Protein AF-A0A8H4W682-F1 (afdb_monomer_lite)

pLDDT: mean 84.47, std 19.64, range [27.97, 98.75]

Foldseek 3Di:
DDDDDDDDDDDDDDPPPPPPPPPPPLQPDDPPFDDAQSFRDDPPDDGDCSDPPDDAADFAPAKFFAWEKDWQKPAAEPLDFKTKIWIARAIGRRDHHGDPPDPPVDPPDPDFKWWKWKAQPVVRDTFDTDIDDHRDGRDMDMGGPVVDDADADWTKMKMWIDGPNDIGIYIDTYHYHYQDQFAKDWMARPRPGWIWIAFVVVSSPDIDTDDADEDEDELCQQQDPPHDCPVVVVCVVVVHQEYEYDFHDPDQPGDHPLVSVVVSLVVCLVSLRAYQYEQQNCLVPPVSVVVVCVSPVRRRRHHHHNRHDSCSDDDPPNDD

Radius of gyration: 28.33 Å; chains: 1; bounding box: 58×90×80 Å

Structure (mmCIF, N/CA/C/O backbone):
data_AF-A0A8H4W682-F1
#
_entry.id   AF-A0A8H4W682-F1
#
loop_
_atom_site.group_PDB
_atom_site.id
_atom_site.type_symbol
_atom_site.label_atom_id
_atom_site.label_alt_id
_atom_site.label_comp_id
_atom_site.label_asym_id
_atom_site.label_entity_id
_atom_site.label_seq_id
_atom_site.pdbx_PDB_ins_code
_atom_site.Cartn_x
_atom_site.Cartn_y
_atom_site.Cartn_z
_atom_site.occupancy
_atom_site.B_iso_or_equiv
_atom_site.auth_seq_id
_atom_site.auth_comp_id
_atom_site.auth_asym_id
_atom_site.auth_atom_id
_atom_site.pdbx_PDB_model_num
ATOM 1 N N . MET A 1 1 ? 19.249 70.090 -41.971 1.00 34.16 1 MET A N 1
ATOM 2 C CA . MET A 1 1 ? 20.283 70.940 -41.347 1.00 34.16 1 MET A CA 1
ATOM 3 C C . MET A 1 1 ? 19.718 71.451 -40.024 1.00 34.16 1 MET A C 1
ATOM 5 O O . MET A 1 1 ? 18.690 72.101 -40.056 1.00 34.16 1 MET A O 1
ATOM 9 N N . SER A 1 2 ? 20.358 71.067 -38.911 1.00 29.84 2 SER A N 1
ATOM 10 C CA . SER A 1 2 ? 20.285 71.625 -37.540 1.00 29.84 2 SER A CA 1
ATOM 11 C C . SER A 1 2 ? 18.956 71.660 -36.739 1.00 29.84 2 SER A C 1
ATOM 13 O O . SER A 1 2 ? 18.093 72.485 -36.994 1.00 29.84 2 SER A O 1
ATOM 15 N N . PHE A 1 3 ? 18.855 70.781 -35.721 1.00 27.97 3 PHE A N 1
ATOM 16 C CA . PHE A 1 3 ? 18.758 71.052 -34.256 1.00 27.97 3 PHE A CA 1
ATOM 17 C C . PHE A 1 3 ? 18.338 72.479 -33.786 1.00 27.97 3 PHE A C 1
ATOM 19 O O . PHE A 1 3 ? 18.845 73.442 -34.348 1.00 27.97 3 PHE A O 1
ATOM 26 N N . LYS A 1 4 ? 17.558 72.739 -32.708 1.00 33.16 4 LYS A N 1
ATOM 27 C CA . LYS A 1 4 ? 17.403 72.092 -31.375 1.00 33.16 4 LYS A CA 1
ATOM 28 C C . LYS A 1 4 ? 16.211 72.703 -30.566 1.00 33.16 4 LYS A C 1
ATOM 30 O O . LYS A 1 4 ? 15.962 73.890 -30.705 1.00 33.16 4 LYS A O 1
ATOM 35 N N . LEU A 1 5 ? 15.642 71.875 -29.667 1.00 32.75 5 LEU A N 1
ATOM 36 C CA . LEU A 1 5 ? 15.074 72.086 -28.302 1.00 32.75 5 LEU A CA 1
ATOM 37 C C . LEU A 1 5 ? 14.003 73.166 -27.983 1.00 32.75 5 LEU A C 1
ATOM 39 O O . LEU A 1 5 ? 14.296 74.345 -28.074 1.00 32.75 5 LEU A O 1
ATOM 43 N N . GLU A 1 6 ? 12.876 72.751 -27.366 1.00 30.34 6 GLU A N 1
ATOM 44 C CA . GLU A 1 6 ? 12.584 72.955 -25.919 1.00 30.34 6 GLU A CA 1
ATOM 45 C C . GLU A 1 6 ? 11.265 72.280 -25.434 1.00 30.34 6 GLU A C 1
ATOM 47 O O . GLU A 1 6 ? 10.229 72.390 -26.076 1.00 30.34 6 GLU A O 1
ATOM 52 N N . ASN A 1 7 ? 11.371 71.539 -24.312 1.00 32.16 7 ASN A N 1
ATOM 53 C CA . ASN A 1 7 ? 10.453 71.286 -23.169 1.00 32.16 7 ASN A CA 1
ATOM 54 C C . ASN A 1 7 ? 8.940 71.634 -23.297 1.00 32.16 7 ASN A C 1
ATOM 56 O O . ASN A 1 7 ? 8.580 72.692 -23.777 1.00 32.16 7 ASN A O 1
ATOM 60 N N . MET A 1 8 ? 7.949 70.918 -22.746 1.00 28.14 8 MET A N 1
ATOM 61 C CA . MET A 1 8 ? 7.886 70.063 -21.556 1.00 28.14 8 MET A CA 1
ATOM 62 C C . MET A 1 8 ? 6.482 69.420 -21.458 1.00 28.14 8 MET A C 1
ATOM 64 O O . MET A 1 8 ? 5.488 70.053 -21.800 1.00 28.14 8 MET A O 1
ATOM 68 N N . ARG A 1 9 ? 6.430 68.251 -20.801 1.00 32.12 9 ARG A N 1
ATOM 69 C CA . ARG A 1 9 ? 5.300 67.669 -20.039 1.00 32.12 9 ARG A CA 1
ATOM 70 C C . ARG A 1 9 ? 4.060 67.158 -20.794 1.00 32.12 9 ARG A C 1
ATOM 72 O O . ARG A 1 9 ? 3.093 67.886 -20.963 1.00 32.12 9 ARG A O 1
ATOM 79 N N . GLN A 1 10 ? 3.987 65.831 -20.953 1.00 31.91 10 GLN A N 1
ATOM 80 C CA . GLN A 1 10 ? 2.788 65.058 -20.593 1.00 31.91 10 GLN A CA 1
ATOM 81 C C . GLN A 1 10 ? 3.129 63.572 -20.348 1.00 31.91 10 GLN A C 1
ATOM 83 O O . GLN A 1 10 ? 3.595 62.862 -21.227 1.00 31.91 10 GLN A O 1
ATOM 88 N N . TRP A 1 11 ? 2.957 63.180 -19.084 1.00 35.69 11 TRP A N 1
ATOM 89 C CA . TRP A 1 11 ? 2.614 61.871 -18.518 1.00 35.69 11 TRP A CA 1
ATOM 90 C C . TRP A 1 11 ? 2.764 60.605 -19.380 1.00 35.69 11 TRP A C 1
ATOM 92 O O . TRP A 1 11 ? 1.902 60.291 -20.192 1.00 35.69 11 TRP A O 1
ATOM 102 N N . LEU A 1 12 ? 3.762 59.785 -19.040 1.00 32.03 12 LEU A N 1
ATOM 103 C CA . LEU A 1 12 ? 3.729 58.333 -19.226 1.00 32.03 12 LEU A CA 1
ATOM 104 C C . LEU A 1 12 ? 4.234 57.684 -17.933 1.00 32.03 12 LEU A C 1
ATOM 106 O O . LEU A 1 12 ? 5.428 57.667 -17.642 1.00 32.03 12 LEU A O 1
ATOM 110 N N . VAL A 1 13 ? 3.291 57.202 -17.126 1.00 35.66 13 VAL A N 1
ATOM 111 C CA . VAL A 1 13 ? 3.561 56.312 -15.995 1.00 35.66 13 VAL A CA 1
ATOM 112 C C . VAL A 1 13 ? 3.924 54.956 -16.594 1.00 35.66 13 VAL A C 1
ATOM 114 O O . VAL A 1 13 ? 3.053 54.219 -17.048 1.00 35.66 13 VAL A O 1
ATOM 117 N N . ALA A 1 14 ? 5.216 54.645 -16.651 1.00 35.94 14 ALA A N 1
ATOM 118 C CA . ALA A 1 14 ? 5.684 53.309 -16.985 1.00 35.94 14 ALA A CA 1
ATOM 119 C C . ALA A 1 14 ? 5.482 52.405 -15.761 1.00 35.94 14 ALA A C 1
ATOM 121 O O . ALA A 1 14 ? 6.237 52.472 -14.791 1.00 35.94 14 ALA A O 1
ATOM 122 N N . ALA A 1 15 ? 4.447 51.568 -15.801 1.00 35.59 15 ALA A N 1
ATOM 123 C CA . ALA A 1 15 ? 4.318 50.432 -14.902 1.00 35.59 15 ALA A CA 1
ATOM 124 C C . ALA A 1 15 ? 5.375 49.388 -15.291 1.00 35.59 15 ALA A C 1
ATOM 126 O O . ALA A 1 15 ? 5.157 48.549 -16.163 1.00 35.59 15 ALA A O 1
ATOM 127 N N . VAL A 1 16 ? 6.547 49.462 -14.662 1.00 35.31 16 VAL A N 1
ATOM 128 C CA . VAL A 1 16 ? 7.502 48.354 -14.656 1.00 35.31 16 VAL A CA 1
ATOM 129 C C . VAL A 1 16 ? 6.894 47.275 -13.764 1.00 35.31 16 VAL A C 1
ATOM 131 O O . VAL A 1 16 ? 6.970 47.359 -12.540 1.00 35.31 16 VAL A O 1
ATOM 134 N N . MET A 1 17 ? 6.245 46.274 -14.367 1.00 35.50 17 MET A N 1
ATOM 135 C CA . MET A 1 17 ? 6.025 45.000 -13.686 1.00 35.50 17 MET A CA 1
ATOM 136 C C . MET A 1 17 ? 7.404 44.405 -13.407 1.00 35.50 17 MET A C 1
ATOM 138 O O . MET A 1 17 ? 8.034 43.812 -14.281 1.00 35.50 17 MET A O 1
ATOM 142 N N . LEU A 1 18 ? 7.882 44.599 -12.181 1.00 34.66 18 LEU A N 1
ATOM 143 C CA . LEU A 1 18 ? 8.912 43.762 -11.592 1.00 34.66 18 LEU A CA 1
ATOM 144 C C . LEU A 1 18 ? 8.347 42.339 -11.549 1.00 34.66 18 LEU A C 1
ATOM 146 O O . LEU A 1 18 ? 7.619 41.973 -10.631 1.00 34.66 18 LEU A O 1
ATOM 150 N N . LEU A 1 19 ? 8.669 41.546 -12.570 1.00 35.97 19 LEU A N 1
ATOM 151 C CA . LEU A 1 19 ? 8.685 40.093 -12.471 1.00 35.97 19 LEU A CA 1
ATOM 152 C C . LEU A 1 19 ? 9.771 39.747 -11.451 1.00 35.97 19 LEU A C 1
ATOM 154 O O . LEU A 1 19 ? 10.917 39.481 -11.804 1.00 35.97 19 LEU A O 1
ATOM 158 N N . THR A 1 20 ? 9.429 39.810 -10.166 1.00 33.09 20 THR A N 1
ATOM 159 C CA . THR A 1 20 ? 10.203 39.110 -9.150 1.00 33.09 20 THR A CA 1
ATOM 160 C C . THR A 1 20 ? 10.100 37.631 -9.505 1.00 33.09 20 THR A C 1
ATOM 162 O O . THR A 1 20 ? 8.979 37.109 -9.524 1.00 33.09 20 THR A O 1
ATOM 165 N N . PRO A 1 21 ? 11.203 36.928 -9.820 1.00 36.69 21 PRO A N 1
ATOM 166 C CA . PRO A 1 21 ? 11.141 35.480 -9.804 1.00 36.69 21 PRO A CA 1
ATOM 167 C C . PRO A 1 21 ? 10.643 35.104 -8.409 1.00 36.69 21 PRO A C 1
ATOM 169 O O . PRO A 1 21 ? 11.171 35.607 -7.416 1.00 36.69 21 PRO A O 1
ATOM 172 N N . ASN A 1 22 ? 9.594 34.283 -8.335 1.00 35.25 22 ASN A N 1
ATOM 173 C CA . ASN A 1 22 ? 9.242 33.605 -7.097 1.00 35.25 22 ASN A CA 1
ATOM 174 C C . ASN A 1 22 ? 10.480 32.796 -6.698 1.00 35.25 22 ASN A C 1
ATOM 176 O O . ASN A 1 22 ? 10.709 31.696 -7.200 1.00 35.25 22 ASN A O 1
ATOM 180 N N . LEU A 1 23 ? 11.333 33.399 -5.869 1.00 41.09 23 LEU A N 1
ATOM 181 C CA . LEU A 1 23 ? 12.355 32.716 -5.104 1.00 41.09 23 LEU A CA 1
ATOM 182 C C . LEU A 1 23 ? 11.568 31.805 -4.182 1.00 41.09 23 LEU A C 1
ATOM 184 O O . LEU A 1 23 ? 11.077 32.219 -3.134 1.00 41.09 23 LEU A O 1
ATOM 188 N N . VAL A 1 24 ? 11.360 30.580 -4.649 1.00 44.09 24 VAL A N 1
ATOM 189 C CA . VAL A 1 24 ? 10.918 29.499 -3.793 1.00 44.09 24 VAL A CA 1
ATOM 190 C C . VAL A 1 24 ? 12.005 29.400 -2.731 1.00 44.09 24 VAL A C 1
ATOM 192 O O . VAL A 1 24 ? 13.142 29.055 -3.049 1.00 44.09 24 VAL A O 1
ATOM 195 N N . LEU A 1 25 ? 11.692 29.860 -1.519 1.00 44.25 25 LEU A N 1
ATOM 196 C CA . LEU A 1 25 ? 12.616 29.844 -0.395 1.00 44.25 25 LEU A CA 1
ATOM 197 C C . LEU A 1 25 ? 13.072 28.396 -0.212 1.00 44.25 25 LEU A C 1
ATOM 199 O O . LEU A 1 25 ? 12.276 27.536 0.164 1.00 44.25 25 LEU A O 1
ATOM 203 N N . ALA A 1 26 ? 14.344 28.136 -0.526 1.00 51.00 26 ALA A N 1
ATOM 204 C CA . ALA A 1 26 ? 15.024 26.940 -0.065 1.00 51.00 26 ALA A CA 1
ATOM 205 C C . ALA A 1 26 ? 14.833 26.884 1.451 1.00 51.00 26 ALA A C 1
ATOM 207 O O . ALA A 1 26 ? 14.915 27.908 2.133 1.00 51.00 26 ALA A O 1
ATOM 208 N N . PHE A 1 27 ? 14.480 25.712 1.954 1.00 58.72 27 PHE A N 1
ATOM 209 C CA . PHE A 1 27 ? 14.039 25.518 3.323 1.00 58.72 27 PHE A CA 1
ATOM 210 C C . PHE A 1 27 ? 15.075 26.074 4.312 1.00 58.72 27 PHE A C 1
ATOM 212 O O . PHE A 1 27 ? 16.162 25.527 4.453 1.00 58.72 27 PHE A O 1
ATOM 219 N N . ASN A 1 28 ? 14.761 27.223 4.919 1.00 60.34 28 ASN A N 1
ATOM 220 C CA . ASN A 1 28 ? 15.546 27.977 5.907 1.00 60.34 28 ASN A CA 1
ATOM 221 C C . ASN A 1 28 ? 17.019 28.309 5.579 1.00 60.34 28 ASN A C 1
ATOM 223 O O . ASN A 1 28 ? 17.652 29.004 6.373 1.00 60.34 28 ASN A O 1
ATOM 227 N N . ALA A 1 29 ? 17.567 27.882 4.439 1.00 65.50 29 ALA A N 1
ATOM 228 C CA . ALA A 1 29 ? 18.931 28.189 4.033 1.00 65.50 29 ALA A CA 1
ATOM 229 C C . ALA A 1 29 ? 19.061 29.669 3.642 1.00 65.50 29 ALA A C 1
ATOM 231 O O . ALA A 1 29 ? 18.341 30.131 2.750 1.00 65.50 29 ALA A O 1
ATOM 232 N N . PRO A 1 30 ? 19.974 30.429 4.280 1.00 75.50 30 PRO A N 1
ATOM 233 C CA . PRO A 1 30 ? 20.343 31.756 3.806 1.00 75.50 30 PRO A CA 1
ATOM 234 C C . PRO A 1 30 ? 20.743 31.711 2.326 1.00 75.50 30 PRO A C 1
ATOM 236 O O . PRO A 1 30 ? 21.332 30.734 1.868 1.00 75.50 30 PRO A O 1
ATOM 239 N N . ALA A 1 31 ? 20.433 32.766 1.569 1.00 74.69 31 ALA A N 1
ATOM 240 C CA . ALA A 1 31 ? 20.656 32.800 0.119 1.00 74.69 31 ALA A CA 1
ATOM 241 C C . ALA A 1 31 ? 22.136 32.632 -0.295 1.00 74.69 31 ALA A C 1
ATOM 243 O O . ALA A 1 31 ? 22.418 32.321 -1.449 1.00 74.69 31 ALA A O 1
ATOM 244 N N . ASP A 1 32 ? 23.071 32.854 0.630 1.00 80.44 32 ASP A N 1
ATOM 245 C CA . ASP A 1 32 ? 24.518 32.698 0.472 1.00 80.44 32 ASP A CA 1
ATOM 246 C C . ASP A 1 32 ? 25.044 31.307 0.872 1.00 80.44 32 ASP A C 1
ATOM 248 O O . ASP A 1 32 ? 26.230 31.022 0.693 1.00 80.44 32 ASP A O 1
ATOM 252 N N . VAL A 1 33 ? 24.184 30.421 1.383 1.00 78.12 33 VAL A N 1
ATOM 253 C CA . VAL A 1 33 ? 24.550 29.048 1.736 1.00 78.12 33 VAL A CA 1
ATOM 254 C C . VAL A 1 33 ? 24.280 28.129 0.542 1.00 78.12 33 VAL A C 1
ATOM 256 O O . VAL A 1 33 ? 23.120 27.943 0.169 1.00 78.12 33 VAL A O 1
ATOM 259 N N . PRO A 1 34 ? 25.317 27.517 -0.063 1.00 79.19 34 PRO A N 1
ATOM 260 C CA . PRO A 1 34 ? 25.103 26.512 -1.094 1.00 79.19 34 PRO A CA 1
ATOM 261 C C . PRO A 1 34 ? 24.342 25.334 -0.487 1.00 79.19 34 PRO A C 1
ATOM 263 O O . PRO A 1 34 ? 24.681 24.855 0.600 1.00 79.19 34 PRO A O 1
ATOM 266 N N . THR A 1 35 ? 23.314 24.871 -1.191 1.00 71.69 35 THR A N 1
ATOM 267 C CA . THR A 1 35 ? 22.484 23.754 -0.742 1.00 71.69 35 THR A CA 1
ATOM 268 C C . THR A 1 35 ? 22.575 22.572 -1.694 1.00 71.69 35 THR A C 1
ATOM 270 O O . THR A 1 35 ? 22.767 22.739 -2.895 1.00 71.69 35 THR A O 1
ATOM 273 N N . TRP A 1 36 ? 22.432 21.373 -1.141 1.00 70.06 36 TRP A N 1
ATOM 274 C CA . TRP A 1 36 ? 22.249 20.120 -1.863 1.00 70.06 36 TRP A CA 1
ATOM 275 C C . TRP A 1 36 ? 21.033 19.417 -1.263 1.00 70.06 36 TRP A C 1
ATOM 277 O O . TRP A 1 36 ? 20.932 19.319 -0.039 1.00 70.06 36 TRP A O 1
ATOM 287 N N . CYS A 1 37 ? 20.077 19.002 -2.097 1.00 65.94 37 CYS A N 1
ATOM 288 C CA . CYS A 1 37 ? 18.771 18.497 -1.641 1.00 65.94 37 CYS A CA 1
ATOM 289 C C . CYS A 1 37 ? 18.087 19.431 -0.613 1.00 65.94 37 CYS A C 1
ATOM 291 O O . CYS A 1 37 ? 17.539 18.981 0.389 1.00 65.94 37 CYS A O 1
ATOM 293 N N . GLY A 1 38 ? 18.187 20.753 -0.805 1.00 67.69 38 GLY A N 1
ATOM 294 C CA . GLY A 1 38 ? 17.597 21.743 0.108 1.00 67.69 38 GLY A CA 1
ATOM 295 C C . GLY A 1 38 ? 18.301 21.900 1.466 1.00 67.69 38 GLY A C 1
ATOM 296 O O . GLY A 1 38 ? 17.823 22.665 2.300 1.00 67.69 38 GLY A O 1
ATOM 297 N N . LYS A 1 39 ? 19.440 21.230 1.692 1.00 72.31 39 LYS A N 1
ATOM 298 C CA . LYS A 1 39 ? 20.221 21.278 2.942 1.00 72.31 39 LYS A CA 1
ATOM 299 C C . LYS A 1 39 ? 21.569 21.967 2.722 1.00 72.31 39 LYS A C 1
ATOM 301 O O . LYS A 1 39 ? 22.123 21.826 1.634 1.00 72.31 39 LYS A O 1
ATOM 306 N N . PRO A 1 40 ? 22.133 22.682 3.715 1.00 82.62 40 PRO A N 1
ATOM 307 C CA . PRO A 1 40 ? 23.478 23.250 3.608 1.00 82.62 40 PRO A CA 1
ATOM 308 C C . PRO A 1 40 ? 24.519 22.201 3.195 1.00 82.62 40 PRO A C 1
ATOM 310 O O . PRO A 1 40 ? 24.627 21.154 3.831 1.00 82.62 40 PRO A O 1
ATOM 313 N N . TYR A 1 41 ? 25.259 22.470 2.118 1.00 80.94 41 TYR A N 1
ATOM 314 C CA . TYR A 1 41 ? 26.115 21.472 1.469 1.00 80.94 41 TYR A CA 1
ATOM 315 C C . TYR A 1 41 ? 27.537 21.413 2.041 1.00 80.94 41 TYR A C 1
ATOM 317 O O . TYR A 1 41 ? 28.135 20.340 2.117 1.00 80.94 41 TYR A O 1
ATOM 325 N N . MET A 1 42 ? 28.113 22.552 2.435 1.00 84.81 42 MET A N 1
ATOM 326 C CA . MET A 1 42 ? 29.516 22.592 2.851 1.00 84.81 42 MET A CA 1
ATOM 327 C C . MET A 1 42 ? 29.665 22.141 4.300 1.00 84.81 42 MET A C 1
ATOM 329 O O . MET A 1 42 ? 28.884 22.524 5.168 1.00 84.81 42 MET A O 1
ATOM 333 N N . SER A 1 43 ? 30.758 21.436 4.594 1.00 84.62 43 SER A N 1
ATOM 334 C CA . SER A 1 43 ? 31.125 21.045 5.965 1.00 84.62 43 SER A CA 1
ATOM 335 C C . SER A 1 43 ? 31.300 22.232 6.921 1.00 84.62 43 SER A C 1
ATOM 337 O O . SER A 1 43 ? 31.231 22.065 8.135 1.00 84.62 43 SER A O 1
ATOM 339 N N . THR A 1 44 ? 31.533 23.431 6.381 1.00 86.38 44 THR A N 1
ATOM 340 C CA . THR A 1 44 ? 31.643 24.685 7.134 1.00 86.38 44 THR A CA 1
ATOM 341 C C . THR A 1 44 ? 30.298 25.361 7.394 1.00 86.38 44 THR A C 1
ATOM 343 O O . THR A 1 44 ? 30.255 26.333 8.147 1.00 86.38 44 THR A O 1
ATOM 346 N N . ASN A 1 45 ? 29.209 24.921 6.755 1.00 83.38 45 ASN A N 1
ATOM 347 C CA . ASN A 1 45 ? 27.888 25.483 7.003 1.00 83.38 45 ASN A CA 1
ATOM 348 C C . ASN A 1 45 ? 27.320 24.954 8.327 1.00 83.38 45 ASN A C 1
ATOM 350 O O . ASN A 1 45 ? 27.515 23.796 8.691 1.00 83.38 45 ASN A O 1
ATOM 354 N N . GLN A 1 46 ? 26.596 25.808 9.049 1.00 81.44 46 GLN A N 1
ATOM 355 C CA . GLN A 1 46 ? 25.861 25.375 10.234 1.00 81.44 46 GLN A CA 1
ATOM 356 C C . GLN A 1 46 ? 24.643 24.544 9.827 1.00 81.44 46 GLN A C 1
ATOM 358 O O . GLN A 1 46 ? 24.005 24.820 8.810 1.00 81.44 46 GLN A O 1
ATOM 363 N N . ALA A 1 47 ? 24.301 23.553 10.653 1.00 77.75 47 ALA A N 1
ATOM 364 C CA . ALA A 1 47 ? 23.009 22.890 10.558 1.00 77.75 47 ALA A CA 1
ATOM 365 C C . ALA A 1 47 ? 21.894 23.910 10.832 1.00 77.75 47 ALA A C 1
ATOM 367 O O . ALA A 1 47 ? 22.000 24.726 11.749 1.00 77.75 47 ALA A O 1
ATOM 368 N N . LEU A 1 48 ? 20.832 23.854 10.035 1.00 76.31 48 LEU A N 1
ATOM 369 C CA . LEU A 1 48 ? 19.664 24.718 10.167 1.00 76.31 48 LEU A CA 1
ATOM 370 C C . LEU A 1 48 ? 18.494 23.883 10.666 1.00 76.31 48 LEU A C 1
ATOM 372 O O . LEU A 1 48 ? 18.364 22.729 10.262 1.00 76.31 48 LEU A O 1
ATOM 376 N N . ASP A 1 49 ? 17.658 24.465 11.529 1.00 72.44 49 ASP A N 1
ATOM 377 C CA . ASP A 1 49 ? 16.411 23.830 11.951 1.00 72.44 49 ASP A CA 1
ATOM 378 C C . ASP A 1 49 ? 15.501 23.683 10.720 1.00 72.44 49 ASP A C 1
ATOM 380 O O . ASP A 1 49 ? 15.049 24.692 10.160 1.00 72.44 49 ASP A O 1
ATOM 384 N N . PRO A 1 50 ? 15.254 22.450 10.259 1.00 66.06 50 PRO A N 1
ATOM 385 C CA . PRO A 1 50 ? 14.488 22.217 9.065 1.00 66.06 50 PRO A CA 1
ATOM 386 C C . PRO A 1 50 ? 13.037 22.028 9.494 1.00 66.06 50 PRO A C 1
ATOM 388 O O . PRO A 1 50 ? 12.597 20.913 9.352 1.00 66.06 50 PRO A O 1
ATOM 391 N N . GLY A 1 51 ? 12.347 23.022 10.069 1.00 69.56 51 GLY A N 1
ATOM 392 C CA . GLY A 1 51 ? 11.051 22.904 10.778 1.00 69.56 51 GLY A CA 1
ATOM 393 C C . GLY A 1 51 ? 9.966 21.901 10.290 1.00 69.56 51 GLY A C 1
ATOM 394 O O . GLY A 1 51 ? 10.139 21.024 9.467 1.00 69.56 51 GLY A O 1
ATOM 395 N N . GLY A 1 52 ? 8.736 21.988 10.790 1.00 70.12 52 GLY A N 1
ATOM 396 C CA . GLY A 1 52 ? 7.737 20.947 10.455 1.00 70.12 52 GLY A CA 1
ATOM 397 C C . GLY A 1 52 ? 7.954 19.652 11.242 1.00 70.12 52 GLY A C 1
ATOM 398 O O . GLY A 1 52 ? 7.499 18.577 10.853 1.00 70.12 52 GLY A O 1
ATOM 399 N N . GLN A 1 53 ? 8.588 19.780 12.408 1.00 77.06 53 GLN A N 1
ATOM 400 C CA . GLN A 1 53 ? 8.484 18.795 13.468 1.00 77.06 53 GLN A CA 1
ATOM 401 C C . GLN A 1 53 ? 7.008 18.531 13.772 1.00 77.06 53 GLN A C 1
ATOM 403 O O . GLN A 1 53 ? 6.194 19.456 13.872 1.00 77.06 53 GLN A O 1
ATOM 408 N N . PHE A 1 54 ? 6.674 17.260 13.973 1.00 79.81 54 PHE A N 1
ATOM 409 C CA . PHE A 1 54 ? 5.359 16.890 14.469 1.00 79.81 54 PHE A CA 1
ATOM 410 C C . PHE A 1 54 ? 5.113 17.545 15.832 1.00 79.81 54 PHE A C 1
ATOM 412 O O . PHE A 1 54 ? 5.932 17.448 16.746 1.00 79.81 54 PHE A O 1
ATOM 419 N N . GLN A 1 55 ? 3.959 18.194 15.978 1.00 83.50 55 GLN A N 1
ATOM 420 C CA . GLN A 1 55 ? 3.455 18.580 17.291 1.00 83.50 55 GLN A CA 1
ATOM 421 C C . GLN A 1 55 ? 2.889 17.325 17.951 1.00 83.50 55 GLN A C 1
ATOM 423 O O . GLN A 1 55 ? 1.861 16.799 17.520 1.00 83.50 55 GLN A O 1
ATOM 428 N N . PHE A 1 56 ? 3.581 16.816 18.968 1.00 84.94 56 PHE A N 1
ATOM 429 C CA . PHE A 1 56 ? 3.102 15.652 19.703 1.00 84.94 56 PHE A CA 1
ATOM 430 C C . PHE A 1 56 ? 1.886 16.032 20.563 1.00 84.94 56 PHE A C 1
ATOM 432 O O . PHE A 1 56 ? 1.905 17.083 21.210 1.00 84.94 56 PHE A O 1
ATOM 439 N N . PRO A 1 57 ? 0.832 15.197 20.602 1.00 88.62 57 PRO A N 1
ATOM 440 C CA . PRO A 1 57 ? -0.310 15.450 21.469 1.00 88.62 57 PRO A CA 1
ATOM 441 C C . PRO A 1 57 ? 0.105 15.405 22.943 1.00 88.62 57 PRO A C 1
ATOM 443 O O . PRO A 1 57 ? 0.899 14.554 23.346 1.00 88.62 57 PRO A O 1
ATOM 446 N N . THR A 1 58 ? -0.468 16.290 23.763 1.00 93.12 58 THR A N 1
ATOM 447 C CA . THR A 1 58 ? -0.270 16.264 25.218 1.00 93.12 58 THR A CA 1
ATOM 448 C C . THR A 1 58 ? -0.818 14.956 25.796 1.00 93.12 58 THR A C 1
ATOM 450 O O . THR A 1 58 ? -2.008 14.686 25.620 1.00 93.12 58 THR A O 1
ATOM 453 N N . PRO A 1 59 ? -0.009 14.157 26.515 1.00 94.62 59 PRO A N 1
ATOM 454 C CA . PRO A 1 59 ? -0.498 12.931 27.129 1.00 94.62 59 PRO A CA 1
ATOM 455 C C . PRO A 1 59 ? -1.592 13.183 28.180 1.00 94.62 59 PRO A C 1
ATOM 457 O O . PRO A 1 59 ? -1.511 14.112 28.987 1.00 94.62 59 PRO A O 1
ATOM 460 N N . SER A 1 60 ? -2.599 12.316 28.189 1.00 93.50 60 SER A N 1
ATOM 461 C CA . SER A 1 60 ? -3.593 12.178 29.248 1.00 93.50 60 SER A CA 1
ATOM 462 C C . SER A 1 60 ? -2.944 11.680 30.543 1.00 93.50 60 SER A C 1
ATOM 464 O O . SER A 1 60 ? -1.977 10.920 30.520 1.00 93.50 60 SER A O 1
ATOM 466 N N . LYS A 1 61 ? -3.498 12.086 31.691 1.00 92.00 61 LYS A N 1
ATOM 467 C CA . LYS A 1 61 ? -3.131 11.532 33.008 1.00 92.00 61 LYS A CA 1
ATOM 468 C C . LYS A 1 61 ? -3.827 10.199 33.290 1.00 92.00 61 LYS A C 1
ATOM 470 O O . LYS A 1 61 ? -3.303 9.388 34.048 1.00 92.00 61 LYS A O 1
ATOM 475 N N . ASP A 1 62 ? -4.978 9.987 32.662 1.00 90.06 62 ASP A N 1
ATOM 476 C CA . ASP A 1 62 ? -5.827 8.812 32.825 1.00 90.06 62 ASP A CA 1
ATOM 477 C C . ASP A 1 62 ? -5.700 7.883 31.607 1.00 90.06 62 ASP A C 1
ATOM 479 O O . ASP A 1 62 ? -5.475 8.376 30.492 1.00 90.06 62 ASP A O 1
ATOM 483 N N . PRO A 1 63 ? -5.851 6.556 31.786 1.00 91.00 63 PRO A N 1
ATOM 484 C CA . PRO A 1 63 ? -5.802 5.608 30.682 1.00 91.00 63 PRO A CA 1
ATOM 485 C C . PRO A 1 63 ? -6.961 5.833 29.703 1.00 91.00 63 PRO A C 1
ATOM 487 O O . PRO A 1 63 ? -8.121 6.004 30.091 1.00 91.00 63 PRO A O 1
ATOM 490 N N . LEU A 1 64 ? -6.636 5.786 28.417 1.00 93.50 64 LEU A N 1
ATOM 491 C CA . LEU A 1 64 ? -7.571 5.856 27.303 1.00 93.50 64 LEU A CA 1
ATOM 492 C C . LEU A 1 64 ? -7.666 4.478 26.646 1.00 93.50 64 LEU A C 1
ATOM 494 O O . LEU A 1 64 ? -6.655 3.788 26.495 1.00 93.50 64 LEU A O 1
ATOM 498 N N . LEU A 1 65 ? -8.864 4.086 26.219 1.00 94.44 65 LEU A N 1
ATOM 499 C CA . LEU A 1 65 ? -9.040 2.950 25.327 1.00 94.44 65 LEU A CA 1
ATOM 500 C C . LEU A 1 65 ? -8.942 3.439 23.885 1.00 94.44 65 LEU A C 1
ATOM 502 O O . LEU A 1 65 ? -9.773 4.223 23.419 1.00 94.44 65 LEU A O 1
ATOM 506 N N . TYR A 1 66 ? -7.936 2.948 23.173 1.00 96.81 66 TYR A N 1
ATOM 507 C CA . TYR A 1 66 ? -7.754 3.215 21.758 1.00 96.81 66 TYR A CA 1
ATOM 508 C C . TYR A 1 66 ? -8.259 2.024 20.947 1.00 96.81 66 TYR A C 1
ATOM 510 O O . TYR A 1 66 ? -7.522 1.074 20.672 1.00 96.81 66 TYR A O 1
ATOM 518 N N . LEU A 1 67 ? -9.556 2.082 20.625 1.00 98.19 67 LEU A N 1
ATOM 519 C CA . LEU A 1 67 ? -10.220 1.133 19.741 1.00 98.19 67 LEU A CA 1
ATOM 520 C C . LEU A 1 67 ? -9.908 1.486 18.285 1.00 98.19 67 LEU A C 1
ATOM 522 O O . LEU A 1 67 ? -10.245 2.577 17.819 1.00 98.19 67 LEU A O 1
ATOM 526 N N . THR A 1 68 ? -9.317 0.554 17.551 1.00 98.44 68 THR A N 1
ATOM 527 C CA . THR A 1 68 ? -9.049 0.710 16.117 1.00 98.44 68 THR A CA 1
ATOM 528 C C . THR A 1 68 ? -9.644 -0.451 15.336 1.00 98.44 68 THR A C 1
ATOM 530 O O . THR A 1 68 ? -9.820 -1.560 15.843 1.00 98.44 68 THR A O 1
ATOM 533 N N . VAL A 1 69 ? -9.970 -0.180 14.077 1.00 98.62 69 VAL A N 1
ATOM 534 C CA . VAL A 1 69 ? -10.317 -1.199 13.092 1.00 98.62 69 VAL A CA 1
ATOM 535 C C . VAL A 1 69 ? -9.636 -0.842 11.782 1.00 98.62 69 VAL A C 1
ATOM 537 O O . VAL A 1 69 ? -9.687 0.302 11.337 1.00 98.62 69 VAL A O 1
ATOM 540 N N . GLN A 1 70 ? -9.007 -1.818 11.144 1.00 98.44 70 GLN A N 1
ATOM 541 C CA . GLN A 1 70 ? -8.477 -1.664 9.794 1.00 98.44 70 GLN A CA 1
ATOM 542 C C . GLN A 1 70 ? -8.581 -2.991 9.045 1.00 98.44 70 GLN A C 1
ATOM 544 O O . GLN A 1 70 ? -8.435 -4.049 9.661 1.00 98.44 70 GLN A O 1
ATOM 549 N N . PRO A 1 71 ? -8.837 -3.000 7.730 1.00 98.44 71 PRO A N 1
ATOM 550 C CA . PRO A 1 71 ? -8.718 -4.231 6.967 1.00 98.44 71 PRO A CA 1
ATOM 551 C C . PRO A 1 71 ? -7.272 -4.738 7.019 1.00 98.44 71 PRO A C 1
ATOM 553 O O . PRO A 1 71 ? -6.329 -3.946 7.025 1.00 98.44 71 PRO A O 1
ATOM 556 N N . ARG A 1 72 ? -7.075 -6.058 7.041 1.00 98.25 72 ARG A N 1
ATOM 557 C CA . ARG A 1 72 ? -5.730 -6.650 7.035 1.00 98.25 72 ARG A CA 1
ATOM 558 C C . ARG A 1 72 ? -4.954 -6.287 5.776 1.00 98.25 72 ARG A C 1
ATOM 560 O O . ARG A 1 72 ? -3.752 -6.097 5.859 1.00 98.25 72 ARG A O 1
ATOM 567 N N . TYR A 1 73 ? -5.629 -6.180 4.637 1.00 98.56 73 TYR A N 1
ATOM 568 C CA . TYR A 1 73 ? -5.006 -5.789 3.380 1.00 98.56 73 TYR A CA 1
ATOM 569 C C . TYR A 1 73 ? -5.572 -4.465 2.876 1.00 98.56 73 TYR A C 1
ATOM 571 O O . TYR A 1 73 ? -6.757 -4.194 3.060 1.00 98.56 73 TYR A O 1
ATOM 579 N N . THR A 1 74 ? -4.743 -3.650 2.220 1.00 98.06 74 THR A N 1
ATOM 580 C CA . THR A 1 74 ? -5.163 -2.340 1.681 1.00 98.06 74 THR A CA 1
ATOM 581 C C . THR A 1 74 ? -6.267 -2.430 0.629 1.00 98.06 74 THR A C 1
ATOM 583 O O . THR A 1 74 ? -7.084 -1.516 0.530 1.00 98.06 74 THR A O 1
ATOM 586 N N . ILE A 1 75 ? -6.309 -3.526 -0.131 1.00 98.00 75 ILE A N 1
ATOM 587 C CA . ILE A 1 75 ? -7.365 -3.843 -1.094 1.00 98.00 75 ILE A CA 1
ATOM 588 C C . ILE A 1 75 ? -7.701 -5.337 -1.048 1.00 98.00 75 ILE A C 1
ATOM 590 O O . ILE A 1 75 ? -6.856 -6.167 -0.697 1.00 98.00 75 ILE A O 1
ATOM 594 N N . PHE A 1 76 ? -8.917 -5.658 -1.476 1.00 98.19 76 PHE A N 1
ATOM 595 C CA . PHE A 1 76 ? -9.364 -6.991 -1.869 1.00 98.19 76 PHE A CA 1
ATOM 596 C C . PHE A 1 76 ? -9.843 -6.946 -3.319 1.00 98.19 76 PHE A C 1
ATOM 598 O O . PHE A 1 76 ? -10.247 -5.885 -3.811 1.00 98.19 76 PHE A O 1
ATOM 605 N N . LEU A 1 77 ? -9.812 -8.087 -3.995 1.00 97.44 77 LEU A N 1
ATOM 606 C CA . LEU A 1 77 ? -10.384 -8.253 -5.328 1.00 97.44 77 LEU A CA 1
ATOM 607 C C . LEU A 1 77 ? -11.667 -9.079 -5.269 1.00 97.44 77 LEU A C 1
ATOM 609 O O . LEU A 1 77 ? -11.885 -9.836 -4.331 1.00 97.44 77 LEU A O 1
ATOM 613 N N . GLU A 1 78 ? -12.505 -8.952 -6.293 1.00 96.06 78 GLU A N 1
ATOM 614 C CA . GLU A 1 78 ? -13.716 -9.764 -6.479 1.00 96.06 78 GLU A CA 1
ATOM 615 C C . GLU A 1 78 ? -13.452 -11.274 -6.393 1.00 96.06 78 GLU A C 1
ATOM 617 O O . GLU A 1 78 ? -14.296 -12.026 -5.916 1.00 96.06 78 GLU A O 1
ATOM 622 N N . SER A 1 79 ? -12.271 -11.712 -6.827 1.00 94.38 79 SER A N 1
ATOM 623 C CA . SER A 1 79 ? -11.828 -13.105 -6.749 1.00 94.38 79 SER A CA 1
ATOM 624 C C . SER A 1 79 ? -11.424 -13.566 -5.342 1.00 94.38 79 SER A C 1
ATOM 626 O O . SER A 1 79 ? -11.183 -14.755 -5.155 1.00 94.38 79 SER A O 1
ATOM 628 N N . ASP A 1 80 ? -11.294 -12.662 -4.366 1.00 96.44 80 ASP A N 1
ATOM 629 C CA . ASP A 1 80 ? -11.015 -13.038 -2.980 1.00 96.44 80 ASP A CA 1
ATOM 630 C C . ASP A 1 80 ? -12.309 -13.527 -2.301 1.00 96.44 80 ASP A C 1
ATOM 632 O O . ASP A 1 80 ? -13.339 -12.856 -2.319 1.00 96.44 80 ASP A O 1
ATOM 636 N N . GLU A 1 81 ? -12.263 -14.688 -1.644 1.00 94.62 81 GLU A N 1
ATOM 637 C CA . GLU A 1 81 ? -13.449 -15.264 -0.988 1.00 94.62 81 GLU A CA 1
ATOM 638 C C . GLU A 1 81 ? -13.789 -14.567 0.342 1.00 94.62 81 GLU A C 1
ATOM 640 O O . GLU A 1 81 ? -14.957 -14.344 0.688 1.00 94.62 81 GLU A O 1
ATOM 645 N N . ALA A 1 82 ? -12.755 -14.217 1.107 1.00 96.75 82 ALA A N 1
ATOM 646 C CA . ALA A 1 82 ? -12.879 -13.661 2.445 1.00 96.75 82 ALA A CA 1
ATOM 647 C C . ALA A 1 82 ? -11.823 -12.589 2.715 1.00 96.75 82 ALA A C 1
ATOM 649 O O . ALA A 1 82 ? -10.692 -12.646 2.228 1.00 96.75 82 ALA A O 1
ATOM 650 N N . GLY A 1 83 ? -12.205 -11.626 3.548 1.00 97.06 83 GLY A N 1
ATOM 651 C CA . GLY A 1 83 ? -11.314 -10.626 4.112 1.00 97.06 83 GLY A CA 1
ATOM 652 C C . GLY A 1 83 ? -11.189 -10.796 5.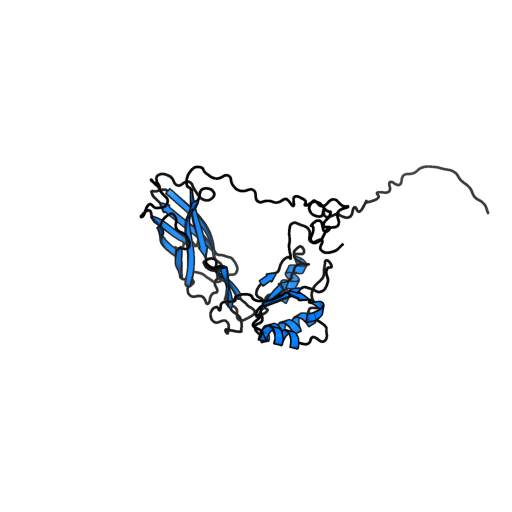618 1.00 97.06 83 GLY A C 1
ATOM 653 O O . GLY A 1 83 ? -11.878 -11.607 6.238 1.00 97.06 83 GLY A O 1
ATOM 654 N N . SER A 1 84 ? -10.318 -10.001 6.229 1.00 98.25 84 SER A N 1
ATOM 655 C CA . SER A 1 84 ? -10.225 -9.923 7.684 1.00 98.25 84 SER A CA 1
ATOM 656 C C . SER A 1 84 ? -9.977 -8.499 8.146 1.00 98.25 84 SER A C 1
ATOM 658 O O . SER A 1 84 ? -9.244 -7.761 7.488 1.00 98.25 84 SER A O 1
ATOM 660 N N . PHE A 1 85 ? -10.534 -8.140 9.295 1.00 98.69 85 PHE A N 1
ATOM 661 C CA . PHE A 1 85 ? -10.183 -6.928 10.025 1.00 98.69 85 PHE A CA 1
ATOM 662 C C . PHE A 1 85 ? -9.130 -7.234 11.087 1.00 98.69 85 PHE A C 1
ATOM 664 O O . PHE A 1 85 ? -9.178 -8.289 11.719 1.00 98.69 85 PHE A O 1
ATOM 671 N N . ILE A 1 86 ? -8.214 -6.291 11.280 1.00 98.75 86 ILE A N 1
ATOM 672 C CA . ILE A 1 86 ? -7.375 -6.159 12.466 1.00 98.75 86 ILE A CA 1
ATOM 673 C C . ILE A 1 86 ? -8.127 -5.231 13.420 1.00 98.75 86 ILE A C 1
ATOM 675 O O . ILE A 1 86 ? -8.542 -4.141 13.013 1.00 98.75 86 ILE A O 1
ATOM 679 N N . VAL A 1 87 ? -8.328 -5.673 14.657 1.00 98.69 87 VAL A N 1
ATOM 680 C CA . VAL A 1 87 ? -8.992 -4.893 15.703 1.00 98.69 87 VAL A CA 1
ATOM 681 C C . VAL A 1 87 ? -8.076 -4.793 16.913 1.00 98.69 87 VAL A C 1
ATOM 683 O O . VAL A 1 87 ? -7.671 -5.814 17.477 1.00 98.69 87 VAL A O 1
ATOM 686 N N . ASP A 1 88 ? -7.811 -3.566 17.348 1.00 98.19 88 ASP A N 1
ATOM 687 C CA . ASP A 1 88 ? -7.040 -3.303 18.559 1.00 98.19 88 ASP A CA 1
ATOM 688 C C . ASP A 1 88 ? -7.925 -2.653 19.617 1.00 98.19 88 ASP A C 1
ATOM 690 O O . ASP A 1 88 ? -8.771 -1.816 19.311 1.00 98.19 88 ASP A O 1
ATOM 694 N N . ALA A 1 89 ? -7.700 -3.017 20.876 1.00 96.50 89 ALA A N 1
ATOM 695 C CA . ALA A 1 89 ? -8.306 -2.393 22.051 1.00 96.50 89 ALA A CA 1
ATOM 696 C C . ALA A 1 89 ? -7.197 -1.991 23.028 1.00 96.50 89 ALA A C 1
ATOM 698 O O . ALA A 1 89 ? -7.211 -2.358 24.203 1.00 96.50 89 ALA A O 1
ATOM 699 N N . SER A 1 90 ? -6.182 -1.299 22.512 1.00 95.31 90 SER A N 1
ATOM 700 C CA . SER A 1 90 ? -4.982 -0.940 23.269 1.00 95.31 90 SER A CA 1
ATOM 701 C C . SER A 1 90 ? -5.269 0.121 24.334 1.00 95.31 90 SER A C 1
ATOM 703 O O . SER A 1 90 ? -6.136 0.977 24.151 1.00 95.31 90 SER A O 1
ATOM 705 N N . ILE A 1 91 ? -4.528 0.083 25.444 1.00 93.25 91 ILE A N 1
ATOM 706 C CA . ILE A 1 91 ? -4.511 1.195 26.397 1.00 93.25 91 ILE A CA 1
ATOM 707 C C . ILE A 1 91 ? -3.457 2.202 25.953 1.00 93.25 91 ILE A C 1
ATOM 709 O O . ILE A 1 91 ? -2.298 1.853 25.730 1.00 93.25 91 ILE A O 1
ATOM 713 N N . SER A 1 92 ? -3.858 3.462 25.850 1.00 93.50 92 SER A N 1
ATOM 714 C CA . SER A 1 92 ? -2.991 4.571 25.470 1.00 93.50 92 SER A CA 1
ATOM 715 C C . SER A 1 92 ? -3.152 5.725 26.452 1.00 93.50 92 SER A C 1
ATOM 717 O O . SER A 1 92 ? -4.182 5.878 27.097 1.00 93.50 92 SER A O 1
ATOM 719 N N . TYR A 1 93 ? -2.124 6.557 26.563 1.00 94.19 93 TYR A N 1
ATOM 720 C CA . TYR A 1 93 ? -2.187 7.834 27.279 1.00 94.19 93 TYR A CA 1
ATOM 721 C C . TYR A 1 93 ? -2.165 9.009 26.303 1.00 94.19 93 TYR A C 1
ATOM 723 O O . TYR A 1 93 ? -1.945 10.144 26.700 1.00 94.19 93 TYR A O 1
ATOM 731 N N . THR A 1 94 ? -2.358 8.760 25.012 1.00 94.75 94 THR A N 1
ATOM 732 C CA . THR A 1 94 ? -2.230 9.789 23.973 1.00 94.75 94 THR A CA 1
ATOM 733 C C . THR A 1 94 ? -3.386 9.743 22.983 1.00 94.75 94 THR A C 1
ATOM 735 O O . THR A 1 94 ? -3.843 10.792 22.539 1.00 94.75 94 THR A O 1
ATOM 738 N N . PHE A 1 95 ? -3.886 8.550 22.663 1.00 94.50 95 PHE A N 1
ATOM 739 C CA . PHE A 1 95 ? -4.942 8.340 21.676 1.00 94.50 95 PHE A CA 1
ATOM 740 C C . PHE A 1 95 ? -6.117 7.574 22.282 1.00 94.50 95 PHE A C 1
ATOM 742 O O . PHE A 1 95 ? -5.933 6.778 23.197 1.00 94.50 95 PHE A O 1
ATOM 749 N N . GLY A 1 96 ? -7.317 7.781 21.743 1.00 94.94 96 GLY A N 1
ATOM 750 C CA . GLY A 1 96 ? -8.523 7.074 22.171 1.00 94.94 96 GLY A CA 1
ATOM 751 C C . GLY A 1 96 ? -9.404 7.870 23.128 1.00 94.94 96 GLY A C 1
ATOM 752 O O . GLY A 1 96 ? -9.290 9.090 23.247 1.00 94.94 96 GLY A O 1
ATOM 753 N N . GLU A 1 97 ? -10.317 7.160 23.782 1.00 94.44 97 GLU A N 1
ATOM 754 C CA . GLU A 1 97 ? -11.347 7.742 24.644 1.00 94.44 97 GLU A CA 1
ATOM 755 C C . GLU A 1 97 ? -11.105 7.365 26.115 1.00 94.44 97 GLU A C 1
ATOM 757 O O . GLU A 1 97 ? -10.628 6.260 26.382 1.00 94.44 97 GLU A O 1
ATOM 762 N N . PRO A 1 98 ? -11.440 8.231 27.091 1.00 92.56 98 PRO A N 1
ATOM 763 C CA . PRO A 1 98 ? -11.231 7.940 28.510 1.00 92.56 98 PRO A CA 1
ATOM 764 C C . PRO A 1 98 ? -11.875 6.625 28.943 1.00 92.56 98 PRO A C 1
ATOM 766 O O . PRO A 1 98 ? -13.065 6.421 28.715 1.00 92.56 98 PRO A O 1
ATOM 769 N N . LEU A 1 99 ? -11.120 5.752 29.608 1.00 88.12 99 LEU A N 1
ATOM 770 C CA . LEU A 1 99 ? -11.648 4.499 30.142 1.00 88.12 99 LEU A CA 1
ATOM 771 C C . LEU A 1 99 ? -12.285 4.748 31.516 1.00 88.12 99 LEU A C 1
ATOM 773 O O . LEU A 1 99 ? -11.594 4.806 32.533 1.00 88.12 99 LEU A O 1
ATOM 777 N N . GLN A 1 100 ? -13.606 4.920 31.556 1.00 81.94 100 GLN A N 1
ATOM 778 C CA . GLN A 1 100 ? -14.334 5.215 32.793 1.00 81.94 100 GLN A CA 1
ATOM 779 C C . GLN A 1 100 ? -14.891 3.941 33.428 1.00 81.94 100 GLN A C 1
ATOM 781 O O . GLN A 1 100 ? -15.235 2.987 32.739 1.00 81.94 100 GLN A O 1
ATOM 786 N N . ASN A 1 101 ? -15.058 3.940 34.754 1.00 65.88 101 ASN A N 1
ATOM 787 C CA . ASN A 1 101 ? -15.806 2.899 35.478 1.00 65.88 101 ASN A CA 1
ATOM 788 C C . ASN A 1 101 ? -15.272 1.464 35.298 1.00 65.88 101 ASN A C 1
ATOM 790 O O . ASN A 1 101 ? -15.989 0.484 35.515 1.00 65.88 101 ASN A O 1
ATOM 794 N N . VAL A 1 102 ? -14.000 1.325 34.935 1.00 64.06 102 VAL A N 1
ATOM 795 C CA . VAL A 1 102 ? -13.282 0.054 34.969 1.00 64.06 102 VAL A CA 1
ATOM 796 C C . VAL A 1 102 ? -12.251 0.175 36.079 1.00 64.06 102 VAL A C 1
ATOM 798 O O . VAL A 1 102 ? -11.428 1.088 36.056 1.00 64.06 102 VAL A O 1
ATOM 801 N N . ASN A 1 103 ? -12.267 -0.749 37.045 1.00 61.91 103 ASN A N 1
ATOM 802 C CA . ASN A 1 103 ? -11.144 -0.942 37.966 1.00 61.91 103 ASN A CA 1
ATOM 803 C C . ASN A 1 103 ? -9.969 -1.543 37.178 1.00 61.91 103 ASN A C 1
ATOM 805 O O . ASN A 1 103 ? -9.564 -2.683 37.395 1.00 61.91 103 ASN A O 1
ATOM 809 N N . TYR A 1 104 ? -9.444 -0.784 36.219 1.00 60.12 104 TYR A N 1
ATOM 810 C CA . TYR A 1 104 ? -8.245 -1.117 35.476 1.00 60.12 104 TYR A CA 1
ATOM 811 C C . TYR A 1 104 ? -7.050 -0.734 36.350 1.00 60.12 104 TYR A C 1
ATOM 813 O O . TYR A 1 104 ? -6.390 0.280 36.150 1.00 60.12 104 TYR A O 1
ATOM 821 N N . GLN A 1 105 ? -6.841 -1.510 37.415 1.00 54.66 105 GLN A N 1
ATOM 822 C CA . GLN A 1 105 ? -5.817 -1.219 38.422 1.00 54.66 105 GLN A CA 1
ATOM 823 C C . GLN A 1 105 ? -4.404 -1.611 37.955 1.00 54.66 105 GLN A C 1
ATOM 825 O O . GLN A 1 105 ? -3.428 -1.265 38.614 1.00 54.66 105 GLN A O 1
ATOM 830 N N . SER A 1 106 ? -4.269 -2.322 36.828 1.00 54.50 106 SER A N 1
ATOM 831 C CA . SER A 1 106 ? -2.979 -2.751 36.280 1.00 54.50 106 SER A CA 1
ATOM 832 C C . SER A 1 106 ? -3.105 -3.258 34.832 1.00 54.50 106 SER A C 1
ATOM 834 O O . SER A 1 106 ? -4.094 -3.927 34.525 1.00 54.50 106 SER A O 1
ATOM 836 N N . PRO A 1 107 ? -2.078 -3.052 33.978 1.00 52.97 107 PRO A N 1
ATOM 837 C CA . PRO A 1 107 ? -1.959 -3.658 32.645 1.00 52.97 107 PRO A CA 1
ATOM 838 C C . PRO A 1 107 ? -2.073 -5.188 32.606 1.00 52.97 107 PRO A C 1
ATOM 840 O O . PRO A 1 107 ? -2.329 -5.754 31.549 1.00 52.97 107 PRO A O 1
ATOM 843 N N . ASN A 1 108 ? -1.875 -5.848 33.752 1.00 50.81 108 ASN A N 1
ATOM 844 C CA . ASN A 1 108 ? -1.867 -7.302 33.893 1.00 50.81 108 ASN A CA 1
ATOM 845 C C . ASN A 1 108 ? -3.168 -7.868 34.480 1.00 50.81 108 ASN A C 1
ATOM 847 O O . ASN A 1 108 ? -3.156 -9.013 34.923 1.00 50.81 108 ASN A O 1
ATOM 851 N N . HIS A 1 109 ? -4.267 -7.104 34.538 1.00 55.00 109 HIS A N 1
ATOM 852 C CA . HIS A 1 109 ? -5.555 -7.647 34.982 1.00 55.00 109 HIS A CA 1
ATOM 853 C C . HIS A 1 109 ? -6.134 -8.600 33.923 1.00 55.00 109 HIS A C 1
ATOM 855 O O . HIS A 1 109 ? -6.608 -8.137 32.883 1.00 55.00 109 HIS A O 1
ATOM 861 N N . PRO A 1 110 ? -6.156 -9.923 34.164 1.00 53.47 110 PRO A N 1
ATOM 862 C CA . PRO A 1 110 ? -6.756 -10.859 33.230 1.00 53.47 110 PRO A CA 1
ATOM 863 C C . PRO A 1 110 ? -8.282 -10.739 33.328 1.00 53.47 110 PRO A C 1
ATOM 865 O O . PRO A 1 110 ? -8.832 -10.763 34.430 1.00 53.47 110 PRO A O 1
ATOM 868 N N . GLY A 1 111 ? -8.971 -10.648 32.188 1.00 67.25 111 GLY A N 1
ATOM 869 C CA . GLY A 1 111 ? -10.406 -10.954 32.110 1.00 67.25 111 GLY A CA 1
ATOM 870 C C . GLY A 1 111 ? -11.358 -9.818 31.732 1.00 67.25 111 GLY A C 1
ATOM 871 O O . GLY A 1 111 ? -12.558 -10.068 31.664 1.00 67.25 111 GLY A O 1
ATOM 872 N N . VAL A 1 112 ? -10.881 -8.603 31.443 1.00 83.31 112 VAL A N 1
ATOM 873 C CA . VAL A 1 112 ? -11.751 -7.554 30.881 1.00 83.31 112 VAL A CA 1
ATOM 874 C C . VAL A 1 112 ? -11.793 -7.698 29.361 1.00 83.31 112 VAL A C 1
ATOM 876 O O . VAL A 1 112 ? -10.771 -7.530 28.697 1.00 83.31 112 VAL A O 1
ATOM 879 N N . SER A 1 113 ? -12.967 -8.017 28.816 1.00 90.19 113 SER A N 1
ATOM 880 C CA . SER A 1 113 ? -13.192 -8.131 27.370 1.00 90.19 113 SER A CA 1
ATOM 881 C C . SER A 1 113 ? -14.129 -7.029 26.882 1.00 90.19 113 SER A C 1
ATOM 883 O O . SER A 1 113 ? -15.094 -6.683 27.559 1.00 90.19 113 SER A O 1
ATOM 885 N N . LEU A 1 114 ? -13.820 -6.478 25.713 1.00 94.12 114 LEU A N 1
ATOM 886 C CA . LEU A 1 114 ? -14.638 -5.528 24.972 1.00 94.12 114 LEU A CA 1
ATOM 887 C C . LEU A 1 114 ? -15.454 -6.307 23.939 1.00 94.12 114 LEU A C 1
ATOM 889 O O . LEU A 1 114 ? -14.881 -6.860 22.997 1.00 94.12 114 LEU A O 1
ATOM 893 N N . ASP A 1 115 ? -16.775 -6.324 24.092 1.00 97.25 115 ASP A N 1
ATOM 894 C CA . ASP A 1 115 ? -17.674 -6.835 23.057 1.00 97.25 115 ASP A CA 1
ATOM 895 C C . ASP A 1 115 ? -17.759 -5.814 21.928 1.00 97.25 115 ASP A C 1
ATOM 897 O O . ASP A 1 115 ? -17.870 -4.618 22.186 1.00 97.25 115 ASP A O 1
ATOM 901 N N . PHE A 1 116 ? -17.738 -6.243 20.671 1.00 98.44 116 PHE A N 1
ATOM 902 C CA . PHE A 1 116 ? -17.807 -5.324 19.543 1.00 98.44 116 PHE A CA 1
ATOM 903 C C . PHE A 1 116 ? -18.616 -5.863 18.366 1.00 98.44 116 PHE A C 1
ATOM 905 O O . PHE A 1 116 ? -18.820 -7.067 18.189 1.00 98.44 116 PHE A O 1
ATOM 912 N N . LYS A 1 117 ? -19.055 -4.926 17.526 1.00 98.62 117 LYS A N 1
ATOM 913 C CA . LYS A 1 117 ? -19.713 -5.180 16.243 1.00 98.62 117 LYS A CA 1
ATOM 914 C C . LYS A 1 117 ? -19.073 -4.335 15.154 1.00 98.62 117 LYS A C 1
ATOM 916 O O . LYS A 1 117 ? -18.883 -3.138 15.355 1.00 98.62 117 LYS A O 1
ATOM 921 N N . ILE A 1 118 ? -18.794 -4.949 14.009 1.00 98.56 118 ILE A N 1
ATOM 922 C CA . ILE A 1 118 ? -18.320 -4.277 12.795 1.00 98.56 118 ILE A CA 1
ATOM 923 C C . ILE A 1 118 ? -19.435 -4.325 11.756 1.00 98.56 118 ILE A C 1
ATOM 925 O O . ILE A 1 118 ? -19.959 -5.404 11.465 1.00 98.56 118 ILE A O 1
ATOM 929 N N . SER A 1 119 ? -19.792 -3.177 11.189 1.00 97.94 119 SER A N 1
ATOM 930 C CA . SER A 1 119 ? -20.846 -3.057 10.180 1.00 97.94 119 SER A CA 1
ATOM 931 C C . SER A 1 119 ? -20.409 -2.235 8.974 1.00 97.94 119 SER A C 1
ATOM 933 O O . SER A 1 119 ? -19.622 -1.300 9.110 1.00 97.94 119 SER A O 1
ATOM 935 N N . ASN A 1 120 ? -20.976 -2.556 7.811 1.00 96.88 120 ASN A N 1
ATOM 936 C CA . ASN A 1 120 ? -20.968 -1.670 6.649 1.00 96.88 120 ASN A CA 1
ATOM 937 C C . ASN A 1 120 ? -22.008 -0.562 6.866 1.00 96.88 120 ASN A C 1
ATOM 939 O O . ASN A 1 120 ? -23.188 -0.855 7.068 1.00 96.88 120 ASN A O 1
ATOM 943 N N . ASP A 1 121 ? -21.589 0.700 6.827 1.00 95.00 121 ASP A N 1
ATOM 944 C CA . ASP A 1 121 ? -22.469 1.823 7.159 1.00 95.00 121 ASP A CA 1
ATOM 945 C C . ASP A 1 121 ? -23.497 2.141 6.065 1.00 95.00 121 ASP A C 1
ATOM 947 O O . ASP A 1 121 ? -24.553 2.700 6.367 1.00 95.00 121 ASP A O 1
ATOM 951 N N . GLU A 1 122 ? -23.246 1.748 4.812 1.00 94.69 122 GLU A N 1
ATOM 952 C CA . GLU A 1 122 ? -24.155 2.038 3.693 1.00 94.69 122 GLU A CA 1
ATOM 953 C C . GLU A 1 122 ? -25.464 1.260 3.789 1.00 94.69 122 GLU A C 1
ATOM 955 O O . GLU A 1 122 ? -26.542 1.802 3.553 1.00 94.69 122 GLU A O 1
ATOM 960 N N . ASN A 1 123 ? -25.374 -0.022 4.138 1.00 90.62 123 ASN A N 1
ATOM 961 C CA . ASN A 1 123 ? -26.513 -0.940 4.171 1.00 90.62 123 ASN A CA 1
ATOM 962 C C . ASN A 1 123 ? -26.790 -1.506 5.572 1.00 90.62 123 ASN A C 1
ATOM 964 O O . ASN A 1 123 ? -27.734 -2.276 5.745 1.00 90.62 123 ASN A O 1
ATOM 968 N N . ARG A 1 124 ? -25.992 -1.111 6.575 1.00 90.88 124 ARG A N 1
ATOM 969 C CA . ARG A 1 124 ? -26.075 -1.553 7.977 1.00 90.88 124 ARG A CA 1
ATOM 970 C C . ARG A 1 124 ? -25.915 -3.062 8.166 1.00 90.88 124 ARG A C 1
ATOM 972 O O . ARG A 1 124 ? -26.334 -3.597 9.194 1.00 90.88 124 ARG A O 1
ATOM 979 N N . VAL A 1 125 ? -25.312 -3.755 7.202 1.00 93.75 125 VAL A N 1
ATOM 980 C CA . VAL A 1 125 ? -25.033 -5.189 7.313 1.00 93.75 125 VAL A CA 1
ATOM 981 C C . VAL A 1 125 ? -23.956 -5.409 8.372 1.00 93.75 125 VAL A C 1
ATOM 983 O O . VAL A 1 125 ? -22.901 -4.774 8.353 1.00 93.75 125 VAL A O 1
ATOM 986 N N . LEU A 1 126 ? -24.239 -6.320 9.304 1.00 96.62 126 LEU A N 1
ATOM 987 C CA . LEU A 1 126 ? -23.287 -6.787 10.306 1.00 96.62 126 LEU A CA 1
ATOM 988 C C . LEU A 1 126 ? -22.275 -7.727 9.642 1.00 96.62 126 LEU A C 1
ATOM 990 O O . LEU A 1 126 ? -22.664 -8.738 9.064 1.00 96.62 126 LEU A O 1
ATOM 994 N N . LEU A 1 127 ? -20.992 -7.400 9.753 1.00 97.00 127 LEU A N 1
ATOM 995 C CA . LEU A 1 127 ? -19.892 -8.179 9.179 1.00 97.00 127 LEU A CA 1
ATOM 996 C C . LEU A 1 127 ? -19.274 -9.112 10.218 1.00 97.00 127 LEU A C 1
ATOM 998 O O . LEU A 1 127 ? -18.999 -10.272 9.933 1.00 97.00 127 LEU A O 1
ATOM 1002 N N . VAL A 1 128 ? -19.066 -8.596 11.431 1.00 98.00 128 VAL A N 1
ATOM 1003 C CA . VAL A 1 128 ? -18.448 -9.318 12.548 1.00 98.00 128 VAL A CA 1
ATOM 1004 C C . VAL A 1 128 ? -19.135 -8.906 13.847 1.00 98.00 128 VAL A C 1
ATOM 1006 O O . VAL A 1 128 ? -19.413 -7.727 14.059 1.00 98.00 128 VAL A O 1
ATOM 1009 N N . SER A 1 129 ? -19.368 -9.867 14.738 1.00 98.12 129 SER A N 1
ATOM 1010 C CA . SER A 1 129 ? -19.717 -9.632 16.142 1.00 98.12 129 SER A CA 1
ATOM 1011 C C . SER A 1 129 ? -18.861 -10.558 16.995 1.00 98.12 129 SER A C 1
ATOM 1013 O O . SER A 1 129 ? -18.921 -11.772 16.806 1.00 98.12 129 SER A O 1
ATOM 1015 N N . ASN A 1 130 ? -18.035 -10.008 17.880 1.00 98.19 130 ASN A N 1
ATOM 1016 C CA . ASN A 1 130 ? -17.101 -10.796 18.688 1.00 98.19 130 ASN A CA 1
ATOM 1017 C C . ASN A 1 130 ? -16.678 -10.030 19.955 1.00 98.19 130 ASN A C 1
ATOM 1019 O O . ASN A 1 130 ? -17.219 -8.963 20.234 1.00 98.19 130 ASN A O 1
ATOM 1023 N N . SER A 1 131 ? -15.716 -10.565 20.703 1.00 97.00 131 SER A N 1
ATOM 1024 C CA . SER A 1 131 ? -15.111 -9.934 21.877 1.00 97.00 131 SER A CA 1
ATOM 1025 C C . SER A 1 131 ? -13.585 -9.997 21.803 1.00 97.00 131 SER A C 1
ATOM 1027 O O . SER A 1 131 ? -13.041 -11.009 21.358 1.00 97.00 131 SER A O 1
ATOM 1029 N N . ILE A 1 132 ? -12.893 -8.962 22.279 1.00 95.56 132 ILE A N 1
ATOM 1030 C CA . ILE A 1 132 ? -11.425 -8.944 22.416 1.00 95.56 132 ILE A CA 1
ATOM 1031 C C . ILE A 1 132 ? -10.996 -8.572 23.831 1.00 95.56 132 ILE A C 1
ATOM 1033 O O . ILE A 1 132 ? -11.670 -7.766 24.473 1.00 95.56 132 ILE A O 1
ATOM 1037 N N . PRO A 1 133 ? -9.857 -9.089 24.321 1.00 93.56 133 PRO A N 1
ATOM 1038 C CA . PRO A 1 133 ? -9.273 -8.604 25.562 1.00 93.56 133 PRO A CA 1
ATOM 1039 C C . PRO A 1 133 ? -8.942 -7.113 25.462 1.00 93.56 133 PRO A C 1
ATOM 1041 O O . PRO A 1 133 ? -8.379 -6.654 24.464 1.00 93.56 133 PRO A O 1
ATOM 1044 N N . VAL A 1 134 ? -9.244 -6.353 26.510 1.00 91.75 134 VAL A N 1
ATOM 1045 C CA . VAL A 1 134 ? -8.709 -4.995 26.657 1.00 91.75 134 VAL A CA 1
ATOM 1046 C C . VAL A 1 134 ? -7.185 -5.074 26.776 1.00 91.75 134 VAL A C 1
ATOM 1048 O O . VAL A 1 134 ? -6.649 -6.020 27.351 1.00 91.75 134 VAL A O 1
ATOM 1051 N N . ASN A 1 135 ? -6.492 -4.073 26.234 1.00 92.56 135 ASN A N 1
ATOM 1052 C CA . ASN A 1 135 ? -5.036 -4.000 26.126 1.00 92.56 135 ASN A CA 1
ATOM 1053 C C . ASN A 1 135 ? -4.416 -5.060 25.198 1.00 92.56 135 ASN A C 1
ATOM 1055 O O . ASN A 1 135 ? -3.318 -5.554 25.448 1.00 92.56 135 ASN A O 1
ATOM 1059 N N . SER A 1 136 ? -5.123 -5.402 24.119 1.00 94.31 136 SER A N 1
ATOM 1060 C CA . SER A 1 136 ? -4.632 -6.288 23.060 1.00 94.31 136 SER A CA 1
ATOM 1061 C C . SER A 1 136 ? -4.557 -5.576 21.710 1.00 94.31 136 SER A C 1
ATOM 1063 O O . SER A 1 136 ? -5.283 -4.608 21.459 1.00 94.31 136 SER A O 1
ATOM 1065 N N . THR A 1 137 ? -3.675 -6.073 20.843 1.00 96.94 137 THR A N 1
ATOM 1066 C CA . THR A 1 137 ? -3.487 -5.606 19.466 1.00 96.94 137 THR A CA 1
ATOM 1067 C C . THR A 1 137 ? -3.325 -6.794 18.515 1.00 96.94 137 THR A C 1
ATOM 1069 O O . THR A 1 137 ? -3.018 -7.908 18.944 1.00 96.94 137 THR A O 1
ATOM 1072 N N . GLY A 1 138 ? -3.531 -6.573 17.218 1.00 97.38 138 GLY A N 1
ATOM 1073 C CA . GLY A 1 138 ? -3.330 -7.578 16.176 1.00 97.38 138 GLY A CA 1
ATOM 1074 C C . GLY A 1 138 ? -4.413 -8.658 16.124 1.00 97.38 138 GLY A C 1
ATOM 1075 O O . GLY A 1 138 ? -4.178 -9.722 15.551 1.00 97.38 138 GLY A O 1
ATOM 1076 N N . ASN A 1 139 ? -5.590 -8.427 16.715 1.00 98.25 139 ASN A N 1
ATOM 1077 C CA . ASN A 1 139 ? -6.660 -9.425 16.732 1.00 98.25 139 ASN A CA 1
ATOM 1078 C C . ASN A 1 139 ? -7.336 -9.510 15.358 1.00 98.25 139 ASN A C 1
ATOM 1080 O O . ASN A 1 139 ? -7.787 -8.495 14.828 1.00 98.25 139 ASN A O 1
ATOM 1084 N N . LEU A 1 140 ? -7.438 -10.716 14.792 1.00 98.50 140 LEU A N 1
ATOM 1085 C CA . LEU A 1 140 ? -7.973 -10.932 13.447 1.00 98.50 140 LEU A CA 1
ATOM 1086 C C . LEU A 1 140 ? -9.398 -11.484 13.461 1.00 98.50 140 LEU A C 1
ATOM 1088 O O . LEU A 1 140 ? -9.682 -12.492 14.107 1.00 98.50 140 LEU A O 1
ATOM 1092 N N . PHE A 1 141 ? -10.266 -10.878 12.651 1.00 98.50 141 PHE A N 1
ATOM 1093 C CA . PHE A 1 141 ? -11.647 -11.323 12.469 1.00 98.50 141 PHE A CA 1
ATOM 1094 C C . PHE A 1 141 ? -12.010 -11.405 10.995 1.00 98.50 141 PHE A C 1
ATOM 1096 O O . PHE A 1 141 ? -11.978 -10.399 10.289 1.00 98.50 141 PHE A O 1
ATOM 1103 N N . SER A 1 142 ? -12.359 -12.607 10.539 1.00 97.88 142 SER A N 1
ATOM 1104 C CA . SER A 1 142 ? -12.695 -12.862 9.136 1.00 97.88 142 SER A CA 1
ATOM 1105 C C . SER A 1 142 ? -14.143 -12.492 8.818 1.00 97.88 142 SER A C 1
ATOM 1107 O O . SER A 1 142 ? -15.020 -12.626 9.671 1.00 97.88 142 SER A O 1
ATOM 1109 N N . PHE A 1 143 ? -14.396 -12.070 7.583 1.00 96.88 143 PHE A N 1
ATOM 1110 C CA . PHE A 1 143 ? -15.731 -11.795 7.056 1.00 96.88 143 PHE A CA 1
ATOM 1111 C C . PHE A 1 143 ? -15.822 -12.209 5.575 1.00 96.88 143 PHE A C 1
ATOM 1113 O O . PHE A 1 143 ? -14.817 -12.144 4.859 1.00 96.88 143 PHE A O 1
ATOM 1120 N N . PRO A 1 144 ? -17.003 -12.637 5.095 1.00 95.69 144 PRO A N 1
ATOM 1121 C CA . PRO A 1 144 ? -17.184 -13.007 3.695 1.00 95.69 144 PRO A CA 1
ATOM 1122 C C . PRO A 1 144 ? -17.205 -11.763 2.798 1.00 95.69 144 PRO A C 1
ATOM 1124 O O . PRO A 1 144 ? -17.904 -10.789 3.094 1.00 95.69 144 PRO A O 1
ATOM 1127 N N . LEU A 1 145 ? -16.489 -11.804 1.672 1.00 95.44 145 LEU A N 1
ATOM 1128 C CA . LEU A 1 145 ? -16.496 -10.708 0.692 1.00 95.44 145 LEU A CA 1
ATOM 1129 C C . LEU A 1 145 ? -17.725 -10.742 -0.223 1.00 95.44 145 LEU A C 1
ATOM 1131 O O . LEU A 1 145 ? -18.117 -9.709 -0.759 1.00 95.44 145 LEU A O 1
ATOM 1135 N N . SER A 1 146 ? -18.413 -11.885 -0.301 1.00 91.56 146 SER A N 1
ATOM 1136 C CA . SER A 1 146 ? -19.654 -12.059 -1.069 1.00 91.56 146 SER A CA 1
ATOM 1137 C C . SER A 1 146 ? -20.807 -11.140 -0.633 1.00 91.56 146 SER A C 1
ATOM 1139 O O . SER A 1 146 ? -21.816 -11.048 -1.325 1.00 91.56 146 SER A O 1
ATOM 1141 N N . ALA A 1 147 ? -20.688 -10.471 0.520 1.00 85.81 147 ALA A N 1
ATOM 1142 C CA . ALA A 1 147 ? -21.646 -9.475 1.002 1.00 85.81 147 ALA A CA 1
ATOM 1143 C C . ALA A 1 147 ? -21.519 -8.103 0.305 1.00 85.81 147 ALA A C 1
ATOM 1145 O O . ALA A 1 147 ? -22.317 -7.201 0.578 1.00 85.81 147 ALA A O 1
ATOM 1146 N N . PHE A 1 148 ? -20.525 -7.928 -0.567 1.00 94.81 148 PHE A N 1
ATOM 1147 C CA . PHE A 1 148 ? -20.201 -6.662 -1.213 1.00 94.81 148 PHE A CA 1
ATOM 1148 C C . PHE A 1 148 ? -20.202 -6.790 -2.734 1.00 94.81 148 PHE A C 1
ATOM 1150 O O . PHE A 1 148 ? -19.891 -7.836 -3.294 1.00 94.81 148 PHE A O 1
ATOM 1157 N N . THR A 1 149 ? -20.524 -5.689 -3.410 1.00 96.44 149 THR A N 1
ATOM 1158 C CA . THR A 1 149 ? -20.414 -5.586 -4.867 1.00 96.44 149 THR A CA 1
ATOM 1159 C C . THR A 1 149 ? -19.087 -4.905 -5.215 1.00 96.44 149 THR A C 1
ATOM 1161 O O . THR A 1 149 ? -18.862 -3.777 -4.780 1.00 96.44 149 THR A O 1
ATOM 1164 N N . PRO A 1 150 ? -18.201 -5.526 -6.006 1.00 97.75 150 PRO A N 1
ATOM 1165 C CA . PRO A 1 150 ? -16.919 -4.917 -6.351 1.00 97.75 150 PRO A CA 1
ATOM 1166 C C . PRO A 1 150 ? -17.085 -3.550 -7.028 1.00 97.75 150 PRO A C 1
ATOM 1168 O O . PRO A 1 150 ? -17.897 -3.389 -7.943 1.00 97.75 150 PRO A O 1
ATOM 1171 N N . ARG A 1 151 ? -16.326 -2.542 -6.582 1.00 97.31 151 ARG A N 1
ATOM 1172 C CA . ARG A 1 151 ? -16.388 -1.165 -7.101 1.00 97.31 151 ARG A CA 1
ATOM 1173 C C . ARG A 1 151 ? -15.126 -0.372 -6.757 1.00 97.31 151 ARG A C 1
ATOM 1175 O O . ARG A 1 151 ? -14.394 -0.708 -5.838 1.00 97.31 151 ARG A O 1
ATOM 1182 N N . LEU A 1 152 ? -14.893 0.728 -7.474 1.00 96.44 152 LEU A N 1
ATOM 1183 C CA . LEU A 1 152 ? -13.729 1.594 -7.229 1.00 96.44 152 LEU A CA 1
ATOM 1184 C C . LEU A 1 152 ? -13.870 2.472 -5.975 1.00 96.44 152 LEU A C 1
ATOM 1186 O O . LEU A 1 152 ? -12.868 2.876 -5.393 1.00 96.44 152 LEU A O 1
ATOM 1190 N N . ALA A 1 153 ? -15.103 2.785 -5.566 1.00 97.88 153 ALA A N 1
ATOM 1191 C CA . ALA A 1 153 ? -15.361 3.570 -4.362 1.00 97.88 153 ALA A CA 1
ATOM 1192 C C . ALA A 1 153 ? -15.282 2.684 -3.102 1.00 97.88 153 ALA A C 1
ATOM 1194 O O . ALA A 1 153 ? -15.901 1.618 -3.077 1.00 97.88 153 ALA A O 1
ATOM 1195 N N . PRO A 1 154 ? -14.596 3.105 -2.030 1.00 97.94 154 PRO A N 1
ATOM 1196 C CA . PRO A 1 154 ? -14.505 2.301 -0.815 1.00 97.94 154 PRO A CA 1
ATOM 1197 C C . PRO A 1 154 ? -15.855 2.153 -0.110 1.00 97.94 154 PRO A C 1
ATOM 1199 O O . PRO A 1 154 ? -16.740 2.999 -0.246 1.00 97.94 154 PRO A O 1
ATOM 1202 N N . TYR A 1 155 ? -15.999 1.099 0.687 1.00 98.25 155 TYR A N 1
ATOM 1203 C CA . TYR A 1 155 ? -17.088 0.938 1.646 1.00 98.25 155 TYR A CA 1
ATOM 1204 C C . TYR A 1 155 ? -16.721 1.574 2.994 1.00 98.25 155 TYR A C 1
ATOM 1206 O O . TYR A 1 155 ? -15.640 1.280 3.511 1.00 98.25 155 TYR A O 1
ATOM 1214 N N . PRO A 1 156 ? -17.588 2.413 3.586 1.00 98.31 156 PRO A N 1
ATOM 1215 C CA . PRO A 1 156 ? -17.415 2.899 4.949 1.00 98.31 156 PRO A CA 1
ATOM 1216 C C . PRO A 1 156 ? -17.732 1.790 5.959 1.00 98.31 156 PRO A C 1
ATOM 1218 O O . PRO A 1 156 ? -18.776 1.135 5.887 1.00 98.31 156 PRO A O 1
ATOM 1221 N N . ILE A 1 157 ? -16.814 1.583 6.898 1.00 98.44 157 ILE A N 1
ATOM 1222 C CA . ILE A 1 157 ? -16.907 0.554 7.929 1.00 98.44 157 ILE A CA 1
ATOM 1223 C C . ILE A 1 157 ? -16.827 1.219 9.298 1.00 98.44 157 ILE A C 1
ATOM 1225 O O . ILE A 1 157 ? -15.911 2.000 9.558 1.00 98.44 157 ILE A O 1
ATOM 1229 N N . THR A 1 158 ? -17.726 0.830 10.198 1.00 98.56 158 THR A N 1
ATOM 1230 C CA . THR A 1 158 ? -17.705 1.254 11.600 1.00 98.56 158 THR A CA 1
ATOM 1231 C C . THR A 1 158 ? -17.562 0.047 12.518 1.00 98.56 158 THR A C 1
ATOM 1233 O O . THR A 1 158 ? -18.277 -0.947 12.364 1.00 98.56 158 THR A O 1
ATOM 1236 N N . ILE A 1 159 ? -16.687 0.159 13.519 1.00 98.69 159 ILE A N 1
ATOM 1237 C CA . ILE A 1 159 ? -16.679 -0.703 14.702 1.00 98.69 159 ILE A CA 1
ATOM 1238 C C . ILE A 1 159 ? -17.319 0.037 15.878 1.00 98.69 159 ILE A C 1
ATOM 1240 O O . ILE A 1 159 ? -17.025 1.206 16.128 1.00 98.69 159 ILE A O 1
ATOM 1244 N N . ARG A 1 160 ? -18.183 -0.655 16.621 1.00 98.31 160 ARG A N 1
ATOM 1245 C CA . ARG A 1 160 ? -18.698 -0.206 17.919 1.00 98.31 160 ARG A CA 1
ATOM 1246 C C . ARG A 1 160 ? -18.337 -1.236 18.974 1.00 98.31 160 ARG A C 1
ATOM 1248 O O . ARG A 1 160 ? -18.813 -2.368 18.889 1.00 98.31 160 ARG A O 1
ATOM 1255 N N . GLY A 1 161 ? -17.504 -0.845 19.929 1.00 97.31 161 GLY A N 1
ATOM 1256 C CA . GLY A 1 161 ? -17.156 -1.631 21.107 1.00 97.31 161 GLY A CA 1
ATOM 1257 C C . GLY A 1 161 ? -17.977 -1.198 22.320 1.00 97.31 161 GLY A C 1
ATOM 1258 O O . GLY A 1 161 ? -18.266 -0.014 22.475 1.00 97.31 161 GLY A O 1
ATOM 1259 N N . THR A 1 162 ? -18.344 -2.126 23.193 1.00 95.50 162 THR A N 1
ATOM 1260 C CA . THR A 1 162 ? -19.063 -1.859 24.439 1.00 95.50 162 THR A CA 1
ATOM 1261 C C . THR A 1 162 ? -18.350 -2.526 25.606 1.00 95.50 162 THR A C 1
ATOM 1263 O O . THR A 1 162 ? -18.108 -3.731 25.598 1.00 95.50 162 THR A O 1
ATOM 1266 N N . LEU A 1 163 ? -18.033 -1.733 26.627 1.00 91.50 163 LEU A N 1
ATOM 1267 C CA . LEU A 1 163 ? -17.418 -2.186 27.870 1.00 91.50 163 LEU A CA 1
ATOM 1268 C C . LEU A 1 163 ? -18.102 -1.483 29.041 1.00 91.50 163 LEU A C 1
ATOM 1270 O O . LEU A 1 163 ? -18.106 -0.259 29.096 1.00 91.50 163 LEU A O 1
ATOM 1274 N N . ASN A 1 164 ? -18.692 -2.242 29.970 1.00 83.81 164 ASN A N 1
ATOM 1275 C CA . ASN A 1 164 ? -19.361 -1.711 31.169 1.00 83.81 164 ASN A CA 1
ATOM 1276 C C . ASN A 1 164 ? -20.287 -0.508 30.886 1.00 83.81 164 ASN A C 1
ATOM 1278 O O . ASN A 1 164 ? -20.226 0.501 31.581 1.00 83.81 164 ASN A O 1
ATOM 1282 N N . GLN A 1 165 ? -21.145 -0.622 29.862 1.00 84.38 165 GLN A N 1
ATOM 1283 C CA . GLN A 1 165 ? -22.093 0.414 29.399 1.00 84.38 165 GLN A CA 1
ATOM 1284 C C . GLN A 1 165 ? -21.458 1.619 28.682 1.00 84.38 165 GLN A C 1
ATOM 1286 O O . GLN A 1 165 ? -22.185 2.417 28.088 1.00 84.38 165 GLN A O 1
ATOM 1291 N N . GLN A 1 166 ? -20.130 1.732 28.657 1.00 91.50 166 GLN A N 1
ATOM 1292 C CA . GLN A 1 166 ? -19.427 2.683 27.805 1.00 91.50 166 GLN A CA 1
ATOM 1293 C C . GLN A 1 166 ? -19.328 2.133 26.379 1.00 91.50 166 GLN A C 1
ATOM 1295 O O . GLN A 1 166 ? -19.078 0.945 26.176 1.00 91.50 166 GLN A O 1
ATOM 1300 N N . THR A 1 167 ? -19.539 3.000 25.389 1.00 95.38 167 THR A N 1
ATOM 1301 C CA . THR A 1 167 ? -19.410 2.660 23.967 1.00 95.38 167 THR A CA 1
ATOM 1302 C C . THR A 1 167 ? -18.229 3.402 23.368 1.00 95.38 167 THR A C 1
ATOM 1304 O O . THR A 1 167 ? -18.102 4.601 23.579 1.00 95.38 167 THR A O 1
ATOM 1307 N N . PHE A 1 168 ? -17.423 2.687 22.594 1.00 97.12 168 PHE A N 1
ATOM 1308 C CA . PHE A 1 168 ? -16.266 3.191 21.864 1.00 97.12 168 PHE A CA 1
ATOM 1309 C C . PHE A 1 168 ? -16.514 2.992 20.377 1.00 97.12 168 PHE A C 1
ATOM 1311 O O . PHE A 1 168 ? -17.060 1.957 19.977 1.00 97.12 168 PHE A O 1
ATOM 1318 N N . THR A 1 169 ? -16.134 3.960 19.551 1.00 97.81 169 THR A N 1
ATOM 1319 C CA . THR A 1 169 ? -16.369 3.880 18.104 1.00 97.81 169 THR A CA 1
ATOM 1320 C C . THR A 1 169 ? -15.095 4.177 17.336 1.00 97.81 169 THR A C 1
ATOM 1322 O O . THR A 1 169 ? -14.342 5.080 17.680 1.00 97.81 169 THR A O 1
ATOM 1325 N N . SER A 1 170 ? -14.873 3.430 16.262 1.00 98.38 170 SER A N 1
ATOM 1326 C CA . SER A 1 170 ? -13.814 3.714 15.299 1.00 98.38 170 SER A CA 1
ATOM 1327 C C . SER A 1 170 ? -14.309 3.407 13.892 1.00 98.38 170 SER A C 1
ATOM 1329 O O . SER A 1 170 ? -15.293 2.681 13.711 1.00 98.38 170 SER A O 1
ATOM 1331 N N . THR A 1 171 ? -13.668 3.994 12.893 1.00 98.44 171 THR A N 1
ATOM 1332 C CA . THR A 1 171 ? -14.083 3.871 11.497 1.00 98.44 171 THR A CA 1
ATOM 1333 C C . THR A 1 171 ? -12.895 3.572 10.602 1.00 98.44 171 THR A C 1
ATOM 1335 O O . THR A 1 171 ? -11.749 3.893 10.911 1.00 98.44 171 THR A O 1
ATOM 1338 N N . THR A 1 172 ? -13.176 2.932 9.474 1.00 98.56 172 THR A N 1
ATOM 1339 C CA . THR A 1 172 ? -12.195 2.671 8.425 1.00 98.56 172 THR A CA 1
ATOM 1340 C C . THR A 1 172 ? -12.886 2.570 7.070 1.00 98.56 172 THR A C 1
ATOM 1342 O O . THR A 1 172 ? -14.108 2.696 6.958 1.00 98.56 172 THR A O 1
ATOM 1345 N N . THR A 1 173 ? -12.099 2.348 6.025 1.00 98.12 173 THR A N 1
ATOM 1346 C CA . THR A 1 173 ? -12.604 2.107 4.674 1.00 98.12 173 THR A CA 1
ATOM 1347 C C . THR A 1 173 ? -12.166 0.739 4.181 1.00 98.12 173 THR A C 1
ATOM 1349 O O . THR A 1 173 ? -11.089 0.261 4.530 1.00 98.12 173 THR A O 1
ATOM 1352 N N . LEU A 1 174 ? -13.011 0.103 3.375 1.00 98.25 174 LEU A N 1
ATOM 1353 C CA . LEU A 1 174 ? -12.758 -1.207 2.789 1.00 98.25 174 LEU A CA 1
ATOM 1354 C C . LEU A 1 174 ? -12.850 -1.117 1.263 1.00 98.25 174 LEU A C 1
ATOM 1356 O O . LEU A 1 174 ? -13.908 -0.802 0.718 1.00 98.25 174 LEU A O 1
ATOM 1360 N N . TYR A 1 175 ? -11.748 -1.405 0.575 1.00 98.25 175 TYR A N 1
ATOM 1361 C CA . TYR A 1 175 ? -11.690 -1.441 -0.886 1.00 98.25 175 TYR A CA 1
ATOM 1362 C C . TYR A 1 175 ? -11.868 -2.873 -1.386 1.00 98.25 175 TYR A C 1
ATOM 1364 O O . TYR A 1 175 ? -11.051 -3.741 -1.081 1.00 98.25 175 TYR A O 1
ATOM 1372 N N . ILE A 1 176 ? -12.922 -3.102 -2.169 1.00 97.88 176 ILE A N 1
ATOM 1373 C CA . ILE A 1 176 ? -13.191 -4.370 -2.857 1.00 97.88 176 ILE A CA 1
ATOM 1374 C C . ILE A 1 176 ? -13.316 -4.035 -4.333 1.00 97.88 176 ILE A C 1
ATOM 1376 O O . ILE A 1 176 ? -14.336 -3.500 -4.770 1.00 97.88 176 ILE A O 1
ATOM 1380 N N . LEU A 1 177 ? -12.246 -4.271 -5.080 1.00 97.62 177 LEU A N 1
ATOM 1381 C CA . LEU A 1 177 ? -12.129 -3.840 -6.466 1.00 97.62 177 LEU A CA 1
ATOM 1382 C C . LEU A 1 177 ? -12.526 -4.982 -7.416 1.00 97.62 177 LEU A C 1
ATOM 1384 O O . LEU A 1 177 ? -12.337 -6.150 -7.077 1.00 97.62 177 LEU A O 1
ATOM 1388 N N . PRO A 1 178 ? -13.049 -4.676 -8.616 1.00 96.81 178 PRO A N 1
ATOM 1389 C CA . PRO A 1 178 ? -13.256 -5.691 -9.644 1.00 96.81 178 PRO A CA 1
ATOM 1390 C C . PRO A 1 178 ? -11.947 -6.406 -9.985 1.00 96.81 178 PRO A C 1
ATOM 1392 O O . PRO A 1 178 ? -10.891 -5.764 -10.059 1.00 96.81 178 PRO A O 1
ATOM 1395 N N . SER A 1 179 ? -12.016 -7.714 -10.233 1.00 94.94 179 SER A N 1
ATOM 1396 C CA . SER A 1 179 ? -10.854 -8.457 -10.725 1.00 94.94 179 SER A CA 1
ATOM 1397 C C . SER A 1 179 ? -10.441 -7.958 -12.112 1.00 94.94 179 SER A C 1
ATOM 1399 O O . SER A 1 179 ? -11.246 -7.438 -12.891 1.00 94.94 179 SER A O 1
ATOM 1401 N N . ARG A 1 180 ? -9.150 -8.080 -12.426 1.00 91.38 180 ARG A N 1
ATOM 1402 C CA . ARG A 1 180 ? -8.564 -7.607 -13.686 1.00 91.38 180 ARG A CA 1
ATOM 1403 C C . ARG A 1 180 ? -7.787 -8.745 -14.333 1.00 91.38 180 ARG A C 1
ATOM 1405 O O . ARG A 1 180 ? -7.173 -9.544 -13.643 1.00 91.38 180 ARG A O 1
ATOM 1412 N N . THR A 1 181 ? -7.781 -8.770 -15.661 1.00 94.75 181 THR A N 1
ATOM 1413 C CA . THR A 1 181 ? -6.976 -9.690 -16.487 1.00 94.75 181 THR A CA 1
ATOM 1414 C C . THR A 1 181 ? -5.858 -8.946 -17.224 1.00 94.75 181 THR A C 1
ATOM 1416 O O . THR A 1 181 ? -5.446 -9.337 -18.314 1.00 94.75 181 THR A O 1
ATOM 1419 N N . TYR A 1 182 ? -5.455 -7.792 -16.693 1.00 95.75 182 TYR A N 1
ATOM 1420 C CA . TYR A 1 182 ? -4.467 -6.892 -17.278 1.00 95.75 182 TYR A CA 1
ATOM 1421 C C . TYR A 1 182 ? -3.748 -6.120 -16.166 1.00 95.75 182 TYR A C 1
ATOM 1423 O O . TYR A 1 182 ? -4.305 -5.923 -15.083 1.00 95.75 182 TYR A O 1
ATOM 1431 N N . GLY A 1 183 ? -2.514 -5.688 -16.438 1.00 96.94 183 GLY A N 1
ATOM 1432 C CA . GLY A 1 183 ? -1.654 -5.026 -15.457 1.00 96.94 183 GLY A CA 1
ATOM 1433 C C . GLY A 1 183 ? -1.361 -5.874 -14.223 1.00 96.94 183 GLY A C 1
ATOM 1434 O O . GLY A 1 183 ? -1.455 -7.104 -14.266 1.00 96.94 183 GLY A O 1
ATOM 1435 N N . SER A 1 184 ? -0.996 -5.195 -13.140 1.00 97.19 184 SER A N 1
ATOM 1436 C CA . SER A 1 184 ? -0.826 -5.755 -11.802 1.00 97.19 184 SER A CA 1
ATOM 1437 C C . SER A 1 184 ? -1.876 -5.206 -10.830 1.00 97.19 184 SER A C 1
ATOM 1439 O O . SER A 1 184 ? -2.406 -4.100 -10.985 1.00 97.19 184 SER A O 1
ATOM 1441 N N . ALA A 1 185 ? -2.152 -5.983 -9.788 1.00 97.62 185 ALA A N 1
ATOM 1442 C CA . ALA A 1 185 ? -2.762 -5.523 -8.551 1.00 97.62 185 ALA A CA 1
ATOM 1443 C C . ALA A 1 185 ? -1.772 -5.752 -7.407 1.00 97.62 185 ALA A C 1
ATOM 1445 O O . ALA A 1 185 ? -1.125 -6.797 -7.344 1.00 97.62 185 ALA A O 1
ATOM 1446 N N . VAL A 1 186 ? -1.661 -4.778 -6.503 1.00 97.69 186 VAL A N 1
ATOM 1447 C CA . VAL A 1 186 ? -0.730 -4.818 -5.370 1.00 97.69 186 VAL A CA 1
ATOM 1448 C C . VAL A 1 186 ? -1.492 -4.494 -4.094 1.00 97.69 186 VAL A C 1
ATOM 1450 O O . VAL A 1 186 ? -2.244 -3.519 -4.050 1.00 97.69 186 VAL A O 1
ATOM 1453 N N . LYS A 1 187 ? -1.292 -5.295 -3.047 1.00 97.50 187 LYS A N 1
ATOM 1454 C CA . LYS A 1 187 ? -1.839 -5.041 -1.710 1.00 97.50 187 LYS A CA 1
ATOM 1455 C C . LYS A 1 187 ? -0.751 -5.108 -0.646 1.00 97.50 187 LYS A C 1
ATOM 1457 O O . LYS A 1 187 ? 0.223 -5.846 -0.787 1.00 97.50 187 LYS A O 1
ATOM 1462 N N . ILE A 1 188 ? -0.943 -4.341 0.420 1.00 98.06 188 ILE A N 1
ATOM 1463 C CA . ILE A 1 188 ? -0.051 -4.283 1.582 1.00 98.06 188 ILE A CA 1
ATOM 1464 C C . ILE A 1 188 ? -0.745 -4.998 2.740 1.00 98.06 188 ILE A C 1
ATOM 1466 O O . ILE A 1 188 ? -1.932 -4.766 2.966 1.00 98.06 188 ILE A O 1
ATOM 1470 N N . ASP A 1 189 ? -0.028 -5.861 3.456 1.00 98.00 189 ASP A N 1
ATOM 1471 C CA . ASP A 1 189 ? -0.478 -6.452 4.721 1.00 98.00 189 ASP A CA 1
ATOM 1472 C C . ASP A 1 189 ? -0.264 -5.449 5.861 1.00 98.00 189 ASP A C 1
ATOM 1474 O O . ASP A 1 189 ? 0.865 -5.200 6.273 1.00 98.00 189 ASP A O 1
ATOM 1478 N N . ASN A 1 190 ? -1.341 -4.888 6.397 1.00 98.12 190 ASN A N 1
ATOM 1479 C CA . ASN A 1 190 ? -1.313 -3.925 7.496 1.00 98.12 190 ASN A CA 1
ATOM 1480 C C . ASN A 1 190 ? -0.882 -4.544 8.840 1.00 98.12 190 ASN A C 1
ATOM 1482 O O . ASN A 1 190 ? -0.624 -3.799 9.783 1.00 98.12 190 ASN A O 1
ATOM 1486 N N . LEU A 1 191 ? -0.802 -5.878 8.958 1.00 97.12 191 LEU A N 1
ATOM 1487 C CA . LEU A 1 191 ? -0.335 -6.550 10.177 1.00 97.12 191 LEU A CA 1
ATOM 1488 C C . LEU A 1 191 ? 1.185 -6.757 10.183 1.00 97.12 191 LEU A C 1
ATOM 1490 O O . LEU A 1 191 ? 1.825 -6.640 11.226 1.00 97.12 191 LEU A O 1
ATOM 1494 N N . HIS A 1 192 ? 1.762 -7.094 9.028 1.00 95.81 192 HIS A N 1
ATOM 1495 C CA . HIS A 1 192 ? 3.172 -7.493 8.919 1.00 95.81 192 HIS A CA 1
ATOM 1496 C C . HIS A 1 192 ? 3.998 -6.653 7.931 1.00 95.81 192 HIS A C 1
ATOM 1498 O O . HIS A 1 192 ? 5.206 -6.843 7.838 1.00 95.81 192 HIS A O 1
ATOM 1504 N N . GLY A 1 193 ? 3.375 -5.737 7.188 1.00 94.50 193 GLY A N 1
ATOM 1505 C CA . GLY A 1 193 ? 4.025 -4.830 6.235 1.00 94.50 193 GLY A CA 1
ATOM 1506 C C . GLY A 1 193 ? 4.397 -5.444 4.879 1.00 94.50 193 GLY A C 1
ATOM 1507 O O . GLY A 1 193 ? 5.025 -4.773 4.066 1.00 94.50 193 GLY A O 1
ATOM 1508 N N . GLY A 1 194 ? 4.046 -6.708 4.618 1.00 95.62 194 GLY A N 1
ATOM 1509 C CA . GLY A 1 194 ? 4.413 -7.406 3.379 1.00 95.62 194 GLY A CA 1
ATOM 1510 C C . GLY A 1 194 ? 3.628 -6.937 2.149 1.00 95.62 194 GLY A C 1
ATOM 1511 O O . GLY A 1 194 ? 2.460 -6.561 2.264 1.00 95.62 194 GLY A O 1
ATOM 1512 N N . LEU A 1 195 ? 4.249 -7.013 0.967 1.00 97.75 195 LEU A N 1
ATOM 1513 C CA . LEU A 1 195 ? 3.594 -6.753 -0.318 1.00 97.75 195 LEU A CA 1
ATOM 1514 C C . LEU A 1 195 ? 3.148 -8.058 -0.966 1.00 97.75 195 LEU A C 1
ATOM 1516 O O . LEU A 1 195 ? 3.870 -9.056 -0.948 1.00 97.75 195 LEU A O 1
ATOM 1520 N N . TYR A 1 196 ? 1.977 -8.024 -1.586 1.00 98.25 196 TYR A N 1
ATOM 1521 C CA . TYR A 1 196 ? 1.436 -9.136 -2.351 1.00 98.25 196 TYR A CA 1
ATOM 1522 C C . TYR A 1 196 ? 0.974 -8.642 -3.709 1.00 98.25 196 TYR A C 1
ATOM 1524 O O . TYR A 1 196 ? 0.353 -7.581 -3.806 1.00 98.25 196 TYR A O 1
ATOM 1532 N N . VAL A 1 197 ? 1.258 -9.430 -4.740 1.00 98.25 197 VAL A N 1
ATOM 1533 C CA . VAL A 1 197 ? 0.959 -9.095 -6.128 1.00 98.25 197 VAL A CA 1
ATOM 1534 C C . VAL A 1 197 ? 0.083 -10.169 -6.757 1.00 98.25 197 VAL A C 1
ATOM 1536 O O . VAL A 1 197 ? 0.178 -11.353 -6.431 1.00 98.25 197 VAL A O 1
ATOM 1539 N N . GLN A 1 198 ? -0.774 -9.720 -7.665 1.00 97.75 198 GLN A N 1
ATOM 1540 C CA . GLN A 1 198 ? -1.453 -10.544 -8.649 1.00 97.75 198 GLN A CA 1
ATOM 1541 C C . GLN A 1 198 ? -1.241 -9.913 -10.032 1.00 97.75 198 GLN A C 1
ATOM 1543 O O . GLN A 1 198 ? -1.474 -8.714 -10.205 1.00 97.75 198 GLN A O 1
ATOM 1548 N N . ASN A 1 199 ? -0.765 -10.690 -11.004 1.00 98.00 199 ASN A N 1
ATOM 1549 C CA . ASN A 1 199 ? -0.463 -10.232 -12.366 1.00 98.00 199 ASN A CA 1
ATOM 1550 C C . ASN A 1 199 ? -0.458 -11.444 -13.349 1.00 98.00 199 ASN A C 1
ATOM 1552 O O . ASN A 1 199 ? -0.859 -12.544 -12.958 1.00 98.00 199 ASN A O 1
ATOM 1556 N N . PRO A 1 200 ? -0.017 -11.315 -14.620 1.00 97.94 200 PRO A N 1
ATOM 1557 C CA . PRO A 1 200 ? 0.074 -12.457 -15.535 1.00 97.94 200 PRO A CA 1
ATOM 1558 C C . PRO A 1 200 ? 0.959 -13.612 -15.053 1.00 97.94 200 PRO A C 1
ATOM 1560 O O . PRO A 1 200 ? 0.742 -14.741 -15.477 1.00 97.94 200 PRO A O 1
ATOM 1563 N N . HIS A 1 201 ? 1.954 -13.361 -14.193 1.00 97.06 201 HIS A N 1
ATOM 1564 C CA . HIS A 1 201 ? 2.914 -14.380 -13.760 1.00 97.06 201 HIS A CA 1
ATOM 1565 C C . HIS A 1 201 ? 2.241 -15.527 -13.002 1.00 97.06 201 HIS A C 1
ATOM 1567 O O . HIS A 1 201 ? 2.625 -16.684 -13.160 1.00 97.06 201 HIS A O 1
ATOM 1573 N N . ASN A 1 202 ? 1.213 -15.215 -12.212 1.00 96.31 202 ASN A N 1
ATOM 1574 C CA . ASN A 1 202 ? 0.373 -16.202 -11.543 1.00 96.31 202 ASN A CA 1
ATOM 1575 C C . ASN A 1 202 ? -0.989 -16.380 -12.229 1.00 96.31 202 ASN A C 1
ATOM 1577 O O . ASN A 1 202 ? -1.944 -16.778 -11.573 1.00 96.31 202 ASN A O 1
ATOM 1581 N N . ASN A 1 203 ? -1.098 -16.065 -13.524 1.00 96.12 203 ASN A N 1
ATOM 1582 C CA . ASN A 1 203 ? -2.339 -16.142 -14.306 1.00 96.12 203 ASN A CA 1
ATOM 1583 C C . ASN A 1 203 ? -3.524 -15.377 -13.691 1.00 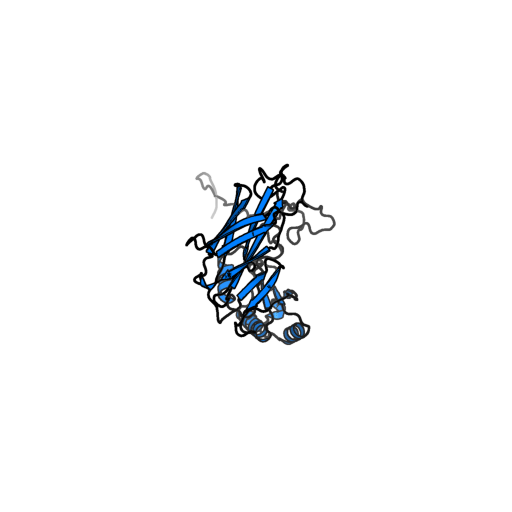96.12 203 ASN A C 1
ATOM 1585 O O . ASN A 1 203 ? -4.672 -15.743 -13.924 1.00 96.12 203 ASN A O 1
ATOM 1589 N N . TYR A 1 204 ? -3.266 -14.323 -12.913 1.00 96.75 204 TYR A N 1
ATOM 1590 C CA . TYR A 1 204 ? -4.293 -13.624 -12.136 1.00 96.75 204 TYR A CA 1
ATOM 1591 C C . TYR A 1 204 ? -5.031 -14.509 -11.111 1.00 96.75 204 TYR A C 1
ATOM 1593 O O . TYR A 1 204 ? -6.138 -14.180 -10.687 1.00 96.75 204 TYR A O 1
ATOM 1601 N N . GLU A 1 205 ? -4.418 -15.612 -10.673 1.00 94.06 205 GLU A N 1
ATOM 1602 C CA . GLU A 1 205 ? -4.988 -16.544 -9.699 1.00 94.06 205 GLU A CA 1
ATOM 1603 C C . GLU A 1 205 ? -4.269 -16.443 -8.350 1.00 94.06 205 GLU A C 1
ATOM 1605 O O . GLU A 1 205 ? -3.089 -16.772 -8.197 1.00 94.06 205 GLU A O 1
ATOM 1610 N N . GLY A 1 206 ? -5.000 -15.974 -7.338 1.00 94.44 206 GLY A N 1
ATOM 1611 C CA . GLY A 1 206 ? -4.464 -15.774 -5.995 1.00 94.44 206 GLY A CA 1
ATOM 1612 C C . GLY A 1 206 ? -3.426 -14.652 -5.916 1.00 94.44 206 GLY A C 1
ATOM 1613 O O . GLY A 1 206 ? -3.309 -13.813 -6.810 1.00 94.44 206 GLY A O 1
ATOM 1614 N N . TRP A 1 207 ? -2.688 -14.633 -4.810 1.00 97.44 207 TRP A N 1
ATOM 1615 C CA . TRP A 1 207 ? -1.696 -13.609 -4.491 1.00 97.44 207 TRP A CA 1
ATOM 1616 C C . TRP A 1 207 ? -0.365 -14.264 -4.146 1.00 97.44 207 TRP A C 1
ATOM 1618 O O . TRP A 1 207 ? -0.343 -15.227 -3.379 1.00 97.44 207 TRP A O 1
ATOM 1628 N N . TYR A 1 208 ? 0.741 -13.706 -4.631 1.00 97.81 208 TYR A N 1
ATOM 1629 C CA . TYR A 1 208 ? 2.083 -14.117 -4.219 1.00 97.81 208 TYR A CA 1
ATOM 1630 C C . TYR A 1 208 ? 2.822 -12.965 -3.544 1.00 97.81 208 TYR A C 1
ATOM 1632 O O . TYR A 1 208 ? 2.637 -11.797 -3.886 1.00 97.81 208 TYR A O 1
ATOM 1640 N N . ALA A 1 209 ? 3.628 -13.295 -2.537 1.00 97.31 209 ALA A N 1
ATOM 1641 C CA . ALA A 1 209 ? 4.380 -12.306 -1.781 1.00 97.31 209 ALA A CA 1
ATOM 1642 C C . ALA A 1 209 ? 5.565 -11.772 -2.598 1.00 97.31 209 ALA A C 1
ATOM 1644 O O . ALA A 1 209 ? 6.240 -12.527 -3.298 1.00 97.31 209 ALA A O 1
ATOM 1645 N N . VAL A 1 210 ? 5.846 -10.479 -2.452 1.00 96.88 210 VAL A N 1
ATOM 1646 C CA . VAL A 1 210 ? 7.021 -9.814 -3.019 1.00 96.88 210 VAL A CA 1
ATOM 1647 C C . VAL A 1 210 ? 7.763 -9.114 -1.889 1.00 96.88 210 VAL A C 1
ATOM 1649 O O . VAL A 1 210 ? 7.210 -8.260 -1.200 1.00 96.88 210 VAL A O 1
ATOM 1652 N N . PHE A 1 211 ? 9.031 -9.470 -1.705 1.00 95.50 211 PHE A N 1
ATOM 1653 C CA . PHE A 1 211 ? 9.965 -8.700 -0.891 1.00 95.50 211 PHE A CA 1
ATOM 1654 C C . PHE A 1 211 ? 10.871 -7.912 -1.844 1.00 95.50 211 PHE A C 1
ATOM 1656 O O . PHE A 1 211 ? 11.661 -8.547 -2.544 1.00 95.50 211 PHE A O 1
ATOM 1663 N N . PRO A 1 212 ? 10.729 -6.576 -1.937 1.00 95.81 212 PRO A N 1
ATOM 1664 C CA . PRO A 1 212 ? 11.486 -5.779 -2.894 1.00 95.81 212 PRO A CA 1
ATOM 1665 C C . PRO A 1 212 ? 12.991 -5.817 -2.630 1.00 95.81 212 PRO A C 1
ATOM 1667 O O . PRO A 1 212 ? 13.448 -5.376 -1.577 1.00 95.81 212 PRO A O 1
ATOM 1670 N N . VAL A 1 213 ? 13.762 -6.299 -3.600 1.00 96.94 213 VAL A N 1
ATOM 1671 C CA . VAL A 1 213 ? 15.227 -6.307 -3.573 1.00 96.94 213 VAL A CA 1
ATOM 1672 C C . VAL A 1 213 ? 15.714 -5.760 -4.905 1.00 96.94 213 VAL A C 1
ATOM 1674 O O . VAL A 1 213 ? 15.612 -6.429 -5.936 1.00 96.94 213 VAL A O 1
ATOM 1677 N N . GLY A 1 214 ? 16.233 -4.533 -4.874 1.00 96.44 214 GLY A N 1
ATOM 1678 C CA . GLY A 1 214 ? 16.597 -3.817 -6.085 1.00 96.44 214 GLY A CA 1
ATOM 1679 C C . GLY A 1 214 ? 17.390 -2.533 -5.854 1.00 96.44 214 GLY A C 1
ATOM 1680 O O . GLY A 1 214 ? 17.725 -2.181 -4.724 1.00 96.44 214 GLY A O 1
ATOM 1681 N N . TYR A 1 215 ? 17.686 -1.840 -6.952 1.00 95.38 215 TYR A N 1
ATOM 1682 C CA . TYR A 1 215 ? 18.521 -0.639 -7.022 1.00 95.38 215 TYR A CA 1
ATOM 1683 C C . TYR A 1 215 ? 17.899 0.416 -7.943 1.00 95.38 215 TYR A C 1
ATOM 1685 O O . TYR A 1 215 ? 16.992 0.129 -8.731 1.00 95.38 215 TYR A O 1
ATOM 1693 N N . TYR A 1 216 ? 18.439 1.632 -7.862 1.00 93.19 216 TYR A N 1
ATOM 1694 C CA . TYR A 1 216 ? 18.219 2.658 -8.872 1.00 93.19 216 TYR A CA 1
ATOM 1695 C C . TYR A 1 216 ? 18.977 2.331 -10.161 1.00 93.19 216 TYR A C 1
ATOM 1697 O O . TYR A 1 216 ? 20.110 1.845 -10.121 1.00 93.19 216 TYR A O 1
ATOM 1705 N N . ALA A 1 217 ? 18.368 2.649 -11.297 1.00 92.00 217 ALA A N 1
ATOM 1706 C CA . ALA A 1 217 ? 18.999 2.629 -12.605 1.00 92.00 217 ALA A CA 1
ATOM 1707 C C . ALA A 1 217 ? 18.850 3.994 -13.271 1.00 92.00 217 ALA A C 1
ATOM 1709 O O . ALA A 1 217 ? 17.777 4.589 -13.247 1.00 92.00 217 ALA A O 1
ATOM 1710 N N . ASP A 1 218 ? 19.922 4.477 -13.888 1.00 89.00 218 ASP A N 1
ATOM 1711 C CA . ASP A 1 218 ? 19.888 5.710 -14.666 1.00 89.00 218 ASP A CA 1
ATOM 1712 C C . ASP A 1 218 ? 19.121 5.478 -15.979 1.00 89.00 218 ASP A C 1
ATOM 1714 O O . ASP A 1 218 ? 19.537 4.672 -16.821 1.00 89.00 218 ASP A O 1
ATOM 1718 N N . GLY A 1 219 ? 18.002 6.182 -16.159 1.00 88.94 219 GLY A N 1
ATOM 1719 C CA . GLY A 1 219 ? 17.160 6.123 -17.351 1.00 88.94 219 GLY A CA 1
ATOM 1720 C C . GLY A 1 219 ? 17.910 6.438 -18.644 1.00 88.94 219 GLY A C 1
ATOM 1721 O O . GLY A 1 219 ? 17.618 5.814 -19.667 1.00 88.94 219 GLY A O 1
ATOM 1722 N N . GLY A 1 220 ? 18.910 7.322 -18.607 1.00 86.44 220 GLY A N 1
ATOM 1723 C CA . GLY A 1 220 ? 19.751 7.649 -19.762 1.00 86.44 220 GLY A CA 1
ATOM 1724 C C . GLY A 1 220 ? 20.617 6.468 -20.203 1.00 86.44 220 GLY A C 1
ATOM 1725 O O . GLY A 1 220 ? 20.890 6.295 -21.393 1.00 86.44 220 GLY A O 1
ATOM 1726 N N . TYR A 1 221 ? 20.986 5.595 -19.262 1.00 86.44 221 TYR A N 1
ATOM 1727 C CA . TYR A 1 221 ? 21.760 4.385 -19.536 1.00 86.44 221 TYR A CA 1
ATOM 1728 C C . TYR A 1 221 ? 20.887 3.192 -19.941 1.00 86.44 221 TYR A C 1
ATOM 1730 O O . TYR A 1 221 ? 21.292 2.402 -20.797 1.00 86.44 221 TYR A O 1
ATOM 1738 N N . VAL A 1 222 ? 19.696 3.050 -19.347 1.00 87.88 222 VAL A N 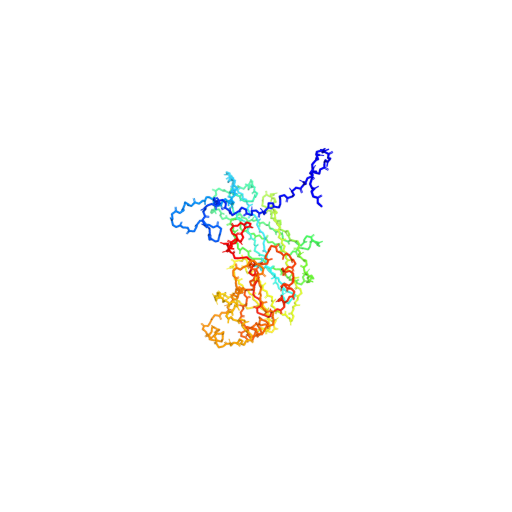1
ATOM 1739 C CA . VAL A 1 222 ? 18.837 1.873 -19.570 1.00 87.88 222 VAL A CA 1
ATOM 1740 C C . VAL A 1 222 ? 17.757 2.061 -20.632 1.00 87.88 222 VAL A C 1
ATOM 1742 O O . VAL A 1 222 ? 17.165 1.076 -21.053 1.00 87.88 222 VAL A O 1
ATOM 1745 N N . THR A 1 223 ? 17.513 3.285 -21.114 1.00 87.31 223 THR A N 1
ATOM 1746 C CA . THR A 1 223 ? 16.565 3.543 -22.218 1.00 87.31 223 THR A CA 1
ATOM 1747 C C . THR A 1 223 ? 17.152 4.242 -23.467 1.00 87.31 223 THR A C 1
ATOM 1749 O O . THR A 1 223 ? 16.450 5.032 -24.111 1.00 87.31 223 THR A O 1
ATOM 1752 N N . PRO A 1 224 ? 18.406 3.979 -23.900 1.00 86.56 224 PRO A N 1
ATOM 1753 C CA . PRO A 1 224 ? 18.918 4.547 -25.145 1.00 86.56 224 PRO A CA 1
ATOM 1754 C C . PRO A 1 224 ? 18.210 3.935 -26.376 1.00 86.56 224 PRO A C 1
ATOM 1756 O O . PRO A 1 224 ? 17.701 2.816 -26.309 1.00 86.56 224 PRO A O 1
ATOM 1759 N N . PRO A 1 225 ? 18.225 4.593 -27.552 1.00 79.62 225 PRO A N 1
ATOM 1760 C CA . PRO A 1 225 ? 17.554 4.089 -28.761 1.00 79.62 225 PRO A CA 1
ATOM 1761 C C . PRO A 1 225 ? 17.930 2.656 -29.193 1.00 79.62 225 PRO A C 1
ATOM 1763 O O . PRO A 1 225 ? 17.123 1.987 -29.825 1.00 79.62 225 PRO A O 1
ATOM 1766 N N . ASN A 1 226 ? 19.123 2.172 -28.826 1.00 82.88 226 ASN A N 1
ATOM 1767 C CA . ASN A 1 226 ? 19.604 0.807 -29.080 1.00 82.88 226 ASN A CA 1
ATOM 1768 C C . ASN A 1 226 ? 19.875 0.080 -27.754 1.00 82.88 226 ASN A C 1
ATOM 1770 O O . ASN A 1 226 ? 21.014 -0.277 -27.449 1.00 82.88 226 ASN A O 1
ATOM 1774 N N . THR A 1 227 ? 18.841 -0.055 -26.926 1.00 84.50 227 THR A N 1
ATOM 1775 C CA . THR A 1 227 ? 18.968 -0.649 -25.591 1.00 84.50 227 THR A CA 1
ATOM 1776 C C . THR A 1 227 ? 19.409 -2.116 -25.672 1.00 84.50 227 THR A C 1
ATOM 1778 O O . THR A 1 227 ? 18.813 -2.912 -26.393 1.00 84.50 227 THR A O 1
ATOM 1781 N N . SER A 1 228 ? 20.449 -2.474 -24.914 1.00 89.69 228 SER A N 1
ATOM 1782 C CA . SER A 1 228 ? 20.848 -3.865 -24.674 1.00 89.69 228 SER A CA 1
ATOM 1783 C C . SER A 1 228 ? 20.261 -4.353 -23.353 1.00 89.69 228 SER A C 1
ATOM 1785 O O . SER A 1 228 ? 20.341 -3.650 -22.347 1.00 89.69 228 SER A O 1
ATOM 1787 N N . PHE A 1 229 ? 19.731 -5.577 -23.336 1.00 95.25 229 PHE A N 1
ATOM 1788 C CA . PHE A 1 229 ? 19.141 -6.180 -22.137 1.00 95.25 229 PHE A CA 1
ATOM 1789 C C . PHE A 1 229 ? 20.116 -7.032 -21.323 1.00 95.25 229 PHE A C 1
ATOM 1791 O O . PHE A 1 229 ? 19.773 -7.449 -20.226 1.00 95.25 229 PHE A O 1
ATOM 1798 N N . THR A 1 230 ? 21.358 -7.234 -21.780 1.00 94.88 230 THR A N 1
ATOM 1799 C CA . THR A 1 230 ? 22.326 -8.122 -21.105 1.00 94.88 230 THR A CA 1
ATOM 1800 C C . THR A 1 230 ? 22.538 -7.777 -19.629 1.00 94.88 230 THR A C 1
ATOM 1802 O O . THR A 1 230 ? 22.613 -8.672 -18.786 1.00 94.88 230 THR A O 1
ATOM 1805 N N . ASN A 1 231 ? 22.610 -6.485 -19.299 1.00 93.50 231 ASN A N 1
ATOM 1806 C CA . ASN A 1 231 ? 22.756 -6.045 -17.912 1.00 93.50 231 ASN A CA 1
ATOM 1807 C C . ASN A 1 231 ? 21.488 -6.319 -17.098 1.00 93.50 231 ASN A C 1
ATOM 1809 O O . ASN A 1 231 ? 21.595 -6.731 -15.949 1.00 93.50 231 ASN A O 1
ATOM 1813 N N . LEU A 1 232 ? 20.309 -6.134 -17.697 1.00 95.81 232 LEU A N 1
ATOM 1814 C CA . LEU A 1 232 ? 19.024 -6.396 -17.057 1.00 95.81 232 LEU A CA 1
ATOM 1815 C C . LEU A 1 232 ? 18.803 -7.896 -16.811 1.00 95.81 232 LEU A C 1
ATOM 1817 O O . LEU A 1 232 ? 18.392 -8.286 -15.722 1.00 95.81 232 LEU A O 1
ATOM 1821 N N . ASP A 1 233 ? 19.156 -8.739 -17.780 1.00 97.69 233 ASP A N 1
ATOM 1822 C CA . ASP A 1 233 ? 19.121 -10.198 -17.644 1.00 97.69 233 ASP A CA 1
ATOM 1823 C C . ASP A 1 233 ? 20.066 -10.669 -16.540 1.00 97.69 233 ASP A C 1
ATOM 1825 O O . ASP A 1 233 ? 19.694 -11.463 -15.679 1.00 97.69 233 ASP A O 1
ATOM 1829 N N . THR A 1 234 ? 21.292 -10.137 -16.534 1.00 96.75 234 THR A N 1
ATOM 1830 C CA . THR A 1 234 ? 22.288 -10.440 -15.498 1.00 96.75 234 THR A CA 1
ATOM 1831 C C . THR A 1 234 ? 21.797 -9.995 -14.122 1.00 96.75 234 THR A C 1
ATOM 1833 O O . THR A 1 234 ? 21.976 -10.714 -13.143 1.00 96.75 234 THR A O 1
ATOM 1836 N N . TYR A 1 235 ? 21.160 -8.828 -14.049 1.00 97.00 235 TYR A N 1
ATOM 1837 C CA . TYR A 1 235 ? 20.575 -8.277 -12.835 1.00 97.00 235 TYR A CA 1
ATOM 1838 C C . TYR A 1 235 ? 19.465 -9.179 -12.279 1.00 97.00 235 TYR A C 1
ATOM 1840 O O . TYR A 1 235 ? 19.537 -9.602 -11.127 1.00 97.00 235 TYR A O 1
ATOM 1848 N N . ALA A 1 236 ? 18.493 -9.564 -13.108 1.00 97.56 236 ALA A N 1
ATOM 1849 C CA . ALA A 1 236 ? 17.432 -10.488 -12.708 1.00 97.56 236 ALA A CA 1
ATOM 1850 C C . ALA A 1 236 ? 17.990 -11.867 -12.305 1.00 97.56 236 ALA A C 1
ATOM 1852 O O . ALA A 1 236 ? 17.582 -12.438 -11.294 1.00 97.56 236 ALA A O 1
ATOM 1853 N N . ALA A 1 237 ? 18.986 -12.383 -13.035 1.00 97.94 237 ALA A N 1
ATOM 1854 C CA . ALA A 1 237 ? 19.629 -13.665 -12.740 1.00 97.94 237 ALA A CA 1
ATOM 1855 C C . ALA A 1 237 ? 20.386 -13.688 -11.397 1.00 97.94 237 ALA A C 1
ATOM 1857 O O . ALA A 1 237 ? 20.603 -14.763 -10.838 1.00 97.94 237 ALA A O 1
ATOM 1858 N N . GLN A 1 238 ? 20.770 -12.527 -10.854 1.00 97.88 238 GLN A N 1
ATOM 1859 C CA . GLN A 1 238 ? 21.359 -12.410 -9.513 1.00 97.88 238 GLN A CA 1
ATOM 1860 C C . GLN A 1 238 ? 20.315 -12.450 -8.384 1.00 97.88 238 GLN A C 1
ATOM 1862 O O . GLN A 1 238 ? 20.687 -12.460 -7.212 1.00 97.88 238 GLN A O 1
ATOM 1867 N N . GLY A 1 239 ? 19.022 -12.506 -8.717 1.00 97.12 239 GLY A N 1
ATOM 1868 C CA . GLY A 1 239 ? 17.924 -12.590 -7.754 1.00 97.12 239 GLY A CA 1
ATOM 1869 C C . GLY A 1 239 ? 17.308 -11.243 -7.376 1.00 97.12 239 GLY A C 1
ATOM 1870 O O . GLY A 1 239 ? 16.438 -11.210 -6.506 1.00 97.12 239 GLY A O 1
ATOM 1871 N N . PHE A 1 240 ? 17.717 -10.144 -8.018 1.00 98.38 240 PHE A N 1
ATOM 1872 C CA . PHE A 1 240 ? 17.013 -8.869 -7.890 1.00 98.38 240 PHE A CA 1
ATOM 1873 C C . PHE A 1 240 ? 15.644 -8.963 -8.559 1.00 98.38 240 PHE A C 1
ATOM 1875 O O . PHE A 1 240 ? 15.514 -9.491 -9.663 1.00 98.38 240 PHE A O 1
ATOM 1882 N N . ASN A 1 241 ? 14.621 -8.455 -7.880 1.00 97.56 241 ASN A N 1
ATOM 1883 C CA . ASN A 1 241 ? 13.227 -8.571 -8.306 1.00 97.56 241 ASN A CA 1
ATOM 1884 C C . ASN A 1 241 ? 12.518 -7.219 -8.417 1.00 97.56 241 ASN A C 1
ATOM 1886 O O . ASN A 1 241 ? 11.365 -7.184 -8.844 1.00 97.56 241 ASN A O 1
ATOM 1890 N N . THR A 1 242 ? 13.201 -6.118 -8.100 1.00 98.25 242 THR A N 1
ATOM 1891 C CA . THR A 1 242 ? 12.713 -4.769 -8.365 1.00 98.25 242 THR A CA 1
ATOM 1892 C C . THR A 1 242 ? 13.779 -3.885 -8.999 1.00 98.25 242 THR A C 1
ATOM 1894 O O . THR A 1 242 ? 14.975 -4.123 -8.860 1.00 98.25 242 THR A O 1
ATOM 1897 N N . ILE A 1 243 ? 13.343 -2.835 -9.684 1.00 97.69 243 ILE A N 1
ATOM 1898 C CA . ILE A 1 243 ? 14.185 -1.772 -10.228 1.00 97.69 243 ILE A CA 1
ATOM 1899 C C . ILE A 1 243 ? 13.436 -0.442 -10.101 1.00 97.69 243 ILE A C 1
ATOM 1901 O O . ILE A 1 243 ? 12.220 -0.390 -10.285 1.00 97.69 243 ILE A O 1
ATOM 1905 N N . ASN A 1 244 ? 14.142 0.632 -9.759 1.00 96.19 244 ASN A N 1
ATOM 1906 C CA . ASN A 1 244 ? 13.622 1.994 -9.869 1.00 96.19 244 ASN A CA 1
ATOM 1907 C C . ASN A 1 244 ? 14.425 2.703 -10.963 1.00 96.19 244 ASN A C 1
ATOM 1909 O O . ASN A 1 244 ? 15.613 2.973 -10.787 1.00 96.19 244 ASN A O 1
ATOM 1913 N N . ILE A 1 245 ? 13.801 2.959 -12.110 1.00 93.31 245 ILE A N 1
ATOM 1914 C CA . ILE A 1 245 ? 14.454 3.681 -13.202 1.00 93.31 245 ILE A CA 1
ATOM 1915 C C . ILE A 1 245 ? 14.276 5.173 -12.941 1.00 93.31 245 ILE A C 1
ATOM 1917 O O . ILE A 1 245 ? 13.160 5.671 -12.993 1.00 93.31 245 ILE A O 1
ATOM 1921 N N . VAL A 1 246 ? 15.366 5.891 -12.702 1.00 90.81 246 VAL A N 1
ATOM 1922 C CA . VAL A 1 246 ? 15.353 7.343 -12.512 1.00 90.81 246 VAL A CA 1
ATOM 1923 C C . VAL A 1 246 ? 15.278 8.014 -13.888 1.00 90.81 246 VAL A C 1
ATOM 1925 O O . VAL A 1 246 ? 16.073 7.655 -14.759 1.00 90.81 246 VAL A O 1
ATOM 1928 N N . PRO A 1 247 ? 14.362 8.969 -14.136 1.00 86.56 247 PRO A N 1
ATOM 1929 C CA . PRO A 1 247 ? 14.350 9.722 -15.388 1.00 86.56 247 PRO A CA 1
ATOM 1930 C C . PRO A 1 247 ? 15.707 10.394 -15.639 1.00 86.56 247 PRO A C 1
ATOM 1932 O O . PRO A 1 247 ? 16.308 10.921 -14.706 1.00 86.56 247 PRO A O 1
ATOM 1935 N N . ASP A 1 248 ? 16.175 10.382 -16.890 1.00 72.00 248 ASP A N 1
ATOM 1936 C CA . ASP A 1 248 ? 17.466 10.973 -17.261 1.00 72.00 248 ASP A CA 1
ATOM 1937 C C . ASP A 1 248 ? 17.491 12.482 -16.967 1.00 72.00 248 ASP A C 1
ATOM 1939 O O . ASP A 1 248 ? 16.656 13.238 -17.476 1.00 72.00 248 ASP A O 1
ATOM 1943 N N . GLY A 1 249 ? 18.484 12.885 -16.174 1.00 56.12 249 GLY A N 1
ATOM 1944 C CA . GLY A 1 249 ? 18.870 14.258 -15.888 1.00 56.12 249 GLY A CA 1
ATOM 1945 C C . GLY A 1 249 ? 18.270 14.864 -14.612 1.00 56.12 249 GLY A C 1
ATOM 1946 O O . GLY A 1 249 ? 17.130 14.635 -14.218 1.00 56.12 249 GLY A O 1
ATOM 1947 N N . GLY A 1 250 ? 19.082 15.686 -13.949 1.00 55.06 250 GLY A N 1
ATOM 1948 C CA . GLY A 1 250 ? 18.725 16.406 -12.726 1.00 55.06 250 GLY A CA 1
ATOM 1949 C C . GLY A 1 250 ? 17.903 17.683 -12.940 1.00 55.06 250 GLY A C 1
ATOM 1950 O O . GLY A 1 250 ? 17.895 18.553 -12.075 1.00 55.06 250 GLY A O 1
ATOM 1951 N N . LEU A 1 251 ? 17.256 17.882 -14.087 1.00 58.53 251 LEU A N 1
ATOM 1952 C CA . LEU A 1 251 ? 16.511 19.109 -14.369 1.00 58.53 251 LEU A CA 1
ATOM 1953 C C . LEU A 1 251 ? 15.010 18.947 -14.077 1.00 58.53 251 LEU A C 1
ATOM 1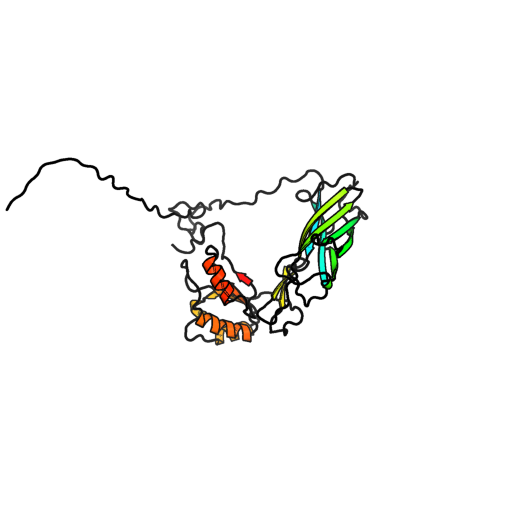955 O O . LEU A 1 251 ? 14.420 17.895 -14.341 1.00 58.53 251 LEU A O 1
ATOM 1959 N N . PRO A 1 252 ? 14.347 20.015 -13.591 1.00 52.75 252 PRO A N 1
ATOM 1960 C CA . PRO A 1 252 ? 12.892 20.073 -13.562 1.00 52.75 252 PRO A CA 1
ATOM 1961 C C . PRO A 1 252 ? 12.331 19.813 -14.968 1.00 52.75 252 PRO A C 1
ATOM 1963 O O . PRO A 1 252 ? 12.863 20.314 -15.953 1.00 52.75 252 PRO A O 1
ATOM 1966 N N . ASP A 1 253 ? 11.253 19.033 -15.044 1.00 62.53 253 ASP A N 1
ATOM 1967 C CA . ASP A 1 253 ? 10.542 18.648 -16.276 1.00 62.53 253 ASP A CA 1
ATOM 1968 C C . ASP A 1 253 ? 11.056 17.451 -17.081 1.00 62.53 253 ASP A C 1
ATOM 1970 O O . ASP A 1 253 ? 10.446 17.091 -18.092 1.00 62.53 253 ASP A O 1
ATOM 1974 N N . GLN A 1 254 ? 12.057 16.726 -16.585 1.00 73.62 254 GLN A N 1
ATOM 1975 C CA . GLN A 1 254 ? 12.506 15.501 -17.246 1.00 73.62 254 GLN A CA 1
ATOM 1976 C C . GLN A 1 254 ? 11.552 14.312 -17.049 1.00 73.62 254 GLN A C 1
ATOM 1978 O O . GLN A 1 254 ? 10.804 14.203 -16.070 1.00 73.62 254 GLN A O 1
ATOM 1983 N N . SER A 1 255 ? 11.514 13.461 -18.074 1.00 74.62 255 SER A N 1
ATOM 1984 C CA . SER A 1 255 ? 10.721 12.236 -18.171 1.00 74.62 255 SER A CA 1
ATOM 1985 C C . SER A 1 255 ? 11.415 11.275 -19.141 1.00 74.62 255 SER A C 1
ATOM 1987 O O . SER A 1 255 ? 12.405 11.629 -19.777 1.00 74.62 255 SER A O 1
ATOM 1989 N N . TYR A 1 256 ? 10.897 10.060 -19.263 1.00 84.56 256 TYR A N 1
ATOM 1990 C CA . TYR A 1 256 ? 11.488 9.014 -20.089 1.00 84.56 256 TYR A CA 1
ATOM 1991 C C . TYR A 1 256 ? 11.142 9.198 -21.573 1.00 84.56 256 TYR A C 1
ATOM 1993 O O . TYR A 1 256 ? 10.013 9.588 -21.895 1.00 84.56 256 TYR A O 1
ATOM 2001 N N . PRO A 1 257 ? 12.036 8.823 -22.505 1.00 88.56 257 PRO A N 1
ATOM 2002 C CA . PRO A 1 257 ? 11.646 8.589 -23.888 1.00 88.56 257 PRO A CA 1
ATOM 2003 C C . PRO A 1 257 ? 10.631 7.437 -23.935 1.00 88.56 257 PRO A C 1
ATOM 2005 O O . PRO A 1 257 ? 10.988 6.278 -23.729 1.00 88.56 257 PRO A O 1
ATOM 2008 N N . VAL A 1 258 ? 9.354 7.755 -24.183 1.00 90.38 258 VAL A N 1
ATOM 2009 C CA . VAL A 1 258 ? 8.232 6.809 -24.016 1.00 90.38 258 VAL A CA 1
ATOM 2010 C C . VAL A 1 258 ? 8.449 5.507 -24.787 1.00 90.38 258 VAL A C 1
ATOM 2012 O O . VAL A 1 258 ? 8.286 4.436 -24.214 1.00 90.38 258 VAL A O 1
ATOM 2015 N N . SER A 1 259 ? 8.874 5.579 -26.052 1.00 91.88 259 SER A N 1
ATOM 2016 C CA . SER A 1 259 ? 9.114 4.387 -26.874 1.00 91.88 259 SER A CA 1
ATOM 2017 C C . SER A 1 259 ? 10.249 3.513 -26.340 1.00 91.88 259 SER A C 1
ATOM 2019 O O . SER A 1 259 ? 10.131 2.293 -26.343 1.00 91.88 259 SER A O 1
ATOM 2021 N N . SER A 1 260 ? 11.341 4.117 -25.865 1.00 92.00 260 SER A N 1
ATOM 2022 C CA . SER A 1 260 ? 12.480 3.367 -25.332 1.00 92.00 260 SER A CA 1
ATOM 2023 C C . SER A 1 260 ? 12.144 2.720 -23.992 1.00 92.00 260 SER A C 1
ATOM 2025 O O . SER A 1 260 ? 12.454 1.548 -23.785 1.00 92.00 260 SER A O 1
ATOM 2027 N N . LEU A 1 261 ? 11.460 3.452 -23.103 1.00 93.06 261 LEU A N 1
ATOM 2028 C CA . LEU A 1 261 ? 10.984 2.892 -21.841 1.00 93.06 261 LEU A CA 1
ATOM 2029 C C . LEU A 1 261 ? 9.959 1.782 -22.079 1.00 93.06 261 LEU A C 1
ATOM 2031 O O . LEU A 1 261 ? 9.972 0.789 -21.360 1.00 93.06 261 LEU A O 1
ATOM 2035 N N . GLN A 1 262 ? 9.094 1.917 -23.086 1.00 94.69 262 GLN A N 1
ATOM 2036 C CA . GLN A 1 262 ? 8.157 0.859 -23.435 1.00 94.69 262 GLN A CA 1
ATOM 2037 C C . GLN A 1 262 ? 8.907 -0.426 -23.806 1.00 94.69 262 GLN A C 1
ATOM 2039 O O . GLN A 1 262 ? 8.672 -1.447 -23.170 1.00 94.69 262 GLN A O 1
ATOM 2044 N N . THR A 1 263 ? 9.875 -0.362 -24.722 1.00 94.94 263 THR A N 1
ATOM 2045 C CA . THR A 1 263 ? 10.702 -1.523 -25.095 1.00 94.94 263 THR A CA 1
ATOM 2046 C C . THR A 1 263 ? 11.436 -2.120 -23.889 1.00 94.94 263 THR A C 1
ATOM 2048 O O . THR A 1 263 ? 11.465 -3.337 -23.724 1.00 94.94 263 THR A O 1
ATOM 2051 N N . TYR A 1 264 ? 12.011 -1.288 -23.017 1.00 95.88 264 TYR A N 1
ATOM 2052 C CA . TYR A 1 264 ? 12.712 -1.780 -21.828 1.00 95.88 264 TYR A CA 1
ATOM 2053 C C . TYR A 1 264 ? 11.773 -2.457 -20.828 1.00 95.88 264 TYR A C 1
ATOM 2055 O O . TYR A 1 264 ? 12.083 -3.515 -20.285 1.00 95.88 264 TYR A O 1
ATOM 2063 N N . TRP A 1 265 ? 10.597 -1.875 -20.609 1.00 96.94 265 TRP A N 1
ATOM 2064 C CA . TRP A 1 265 ? 9.616 -2.398 -19.667 1.00 96.94 265 TRP A CA 1
ATOM 2065 C C . TRP A 1 265 ? 8.870 -3.619 -20.231 1.00 96.94 265 TRP A C 1
ATOM 2067 O O . TRP A 1 265 ? 8.497 -4.495 -19.464 1.00 96.94 265 TRP A O 1
ATOM 2077 N N . ASP A 1 266 ? 8.774 -3.788 -21.552 1.00 97.19 266 ASP A N 1
ATOM 2078 C CA . ASP A 1 266 ? 8.334 -5.065 -22.140 1.00 97.19 266 ASP A CA 1
ATOM 2079 C C . ASP A 1 266 ? 9.273 -6.217 -21.728 1.00 97.19 266 ASP A C 1
ATOM 2081 O O . ASP A 1 266 ? 8.822 -7.330 -21.452 1.00 97.19 266 ASP A O 1
ATOM 2085 N N . HIS A 1 267 ? 10.577 -5.943 -21.609 1.00 97.62 267 HIS A N 1
ATOM 2086 C CA . HIS A 1 267 ? 11.552 -6.922 -21.123 1.00 97.62 267 HIS A CA 1
ATOM 2087 C C . HIS A 1 267 ? 11.462 -7.145 -19.606 1.00 97.62 267 HIS A C 1
ATOM 2089 O O . HIS A 1 267 ? 11.568 -8.280 -19.146 1.00 97.62 267 HIS A O 1
ATOM 2095 N N . LEU A 1 268 ? 11.190 -6.093 -18.820 1.00 98.06 268 LEU A N 1
ATOM 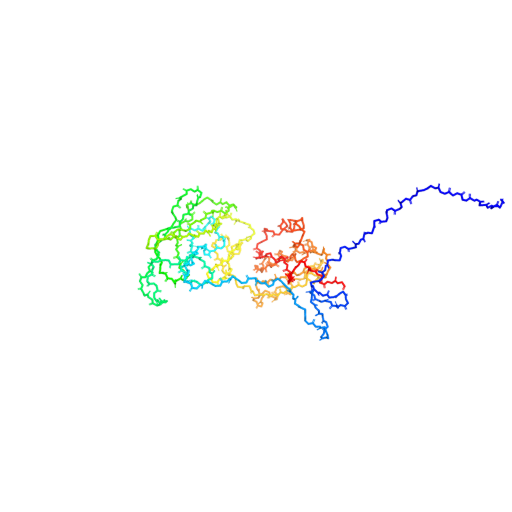2096 C CA . LEU A 1 268 ? 10.856 -6.235 -17.394 1.00 98.06 268 LEU A CA 1
ATOM 2097 C C . LEU A 1 268 ? 9.638 -7.150 -17.196 1.00 98.06 268 LEU A C 1
ATOM 2099 O O . LEU A 1 268 ? 9.678 -8.052 -16.359 1.00 98.06 268 LEU A O 1
ATOM 2103 N N . ASP A 1 269 ? 8.591 -6.957 -18.005 1.00 98.31 269 ASP A N 1
ATOM 2104 C CA . ASP A 1 269 ? 7.380 -7.778 -17.987 1.00 98.31 269 ASP A CA 1
ATOM 2105 C C . ASP A 1 269 ? 7.697 -9.251 -18.289 1.00 98.31 269 ASP A C 1
ATOM 2107 O O . ASP A 1 269 ? 7.223 -10.136 -17.575 1.00 98.31 269 ASP A O 1
ATOM 2111 N N . ALA A 1 270 ? 8.554 -9.522 -19.279 1.00 97.88 270 ALA A N 1
ATOM 2112 C CA . ALA A 1 270 ? 8.988 -10.879 -19.618 1.00 97.88 270 ALA A CA 1
ATOM 2113 C C . ALA A 1 270 ? 9.771 -11.570 -18.486 1.00 97.88 270 ALA A C 1
ATOM 2115 O O . ALA A 1 270 ? 9.660 -12.784 -18.308 1.00 97.88 270 ALA A O 1
ATOM 2116 N N . LEU A 1 271 ? 10.540 -10.805 -17.707 1.00 98.06 271 LEU A N 1
ATOM 2117 C CA . LEU A 1 271 ? 11.313 -11.299 -16.564 1.00 98.06 271 LEU A CA 1
ATOM 2118 C C . LEU A 1 271 ? 10.502 -11.354 -15.257 1.00 98.06 271 LEU A C 1
ATOM 2120 O O . LEU A 1 271 ? 11.011 -11.851 -14.253 1.00 98.06 271 LEU A O 1
ATOM 2124 N N . ASN A 1 272 ? 9.267 -10.833 -15.245 1.00 98.06 272 ASN A N 1
ATOM 2125 C CA . ASN A 1 272 ? 8.512 -10.522 -14.025 1.00 98.06 272 ASN A CA 1
ATOM 2126 C C . ASN A 1 272 ? 9.332 -9.674 -13.026 1.00 98.06 272 ASN A C 1
ATOM 2128 O O . ASN A 1 272 ? 9.257 -9.867 -11.811 1.00 98.06 272 ASN A O 1
ATOM 2132 N N . LEU A 1 273 ? 10.144 -8.752 -13.551 1.00 98.44 273 LEU A N 1
ATOM 2133 C CA . LEU A 1 273 ? 10.989 -7.847 -12.778 1.00 98.44 273 LEU A CA 1
ATOM 2134 C C . LEU A 1 273 ? 10.230 -6.544 -12.517 1.00 98.44 273 LEU A C 1
ATOM 2136 O O . LEU A 1 273 ? 9.869 -5.828 -13.445 1.00 98.44 273 LEU A O 1
ATOM 2140 N N . PHE A 1 274 ? 9.978 -6.224 -11.253 1.00 98.56 274 PHE A N 1
ATOM 2141 C CA . PHE A 1 274 ? 9.057 -5.154 -10.888 1.00 98.56 274 PHE A CA 1
ATOM 2142 C C . PHE A 1 274 ? 9.653 -3.750 -10.990 1.00 98.56 274 PHE A C 1
ATOM 2144 O O . PHE A 1 274 ? 10.698 -3.462 -10.415 1.00 98.56 274 PHE A O 1
ATOM 2151 N N . ASN A 1 275 ? 8.927 -2.830 -11.616 1.00 98.00 275 ASN A N 1
ATOM 2152 C CA . ASN A 1 275 ? 9.290 -1.421 -11.656 1.00 98.00 275 ASN A CA 1
ATOM 2153 C C . ASN A 1 275 ? 8.622 -0.636 -10.514 1.00 98.00 275 ASN A C 1
ATOM 2155 O O . ASN A 1 275 ? 7.399 -0.697 -10.325 1.00 98.00 275 ASN A O 1
ATOM 2159 N N . LEU A 1 276 ? 9.417 0.154 -9.794 1.00 97.19 276 LEU A N 1
ATOM 2160 C CA . LEU A 1 276 ? 8.938 1.270 -8.981 1.00 97.19 276 LEU A CA 1
ATOM 2161 C C . LEU A 1 276 ? 8.980 2.508 -9.876 1.00 97.19 276 LEU A C 1
ATOM 2163 O O . LEU A 1 276 ? 10.028 3.128 -10.031 1.00 97.19 276 LEU A O 1
ATOM 2167 N N . TYR A 1 277 ? 7.853 2.832 -10.509 1.00 95.69 277 TYR A N 1
ATOM 2168 C CA . TYR A 1 277 ? 7.828 3.871 -11.530 1.00 95.69 277 TYR A CA 1
ATOM 2169 C C . TYR A 1 277 ? 8.011 5.255 -10.912 1.00 95.69 277 TYR A C 1
ATOM 2171 O O . TYR A 1 277 ? 7.172 5.714 -10.131 1.00 95.69 277 TYR A O 1
ATOM 2179 N N . ASP A 1 278 ? 9.098 5.914 -11.293 1.00 92.94 278 ASP A N 1
ATOM 2180 C CA . ASP A 1 278 ? 9.540 7.156 -10.687 1.00 92.94 278 ASP A CA 1
ATOM 2181 C C . ASP A 1 278 ? 8.921 8.387 -11.359 1.00 92.94 278 ASP A C 1
ATOM 2183 O O . ASP A 1 278 ? 9.027 8.595 -12.573 1.00 92.94 278 ASP A O 1
ATOM 2187 N N . MET A 1 279 ? 8.243 9.192 -10.538 1.00 89.56 279 MET A N 1
ATOM 2188 C CA . MET A 1 279 ? 7.579 10.446 -10.891 1.00 89.56 279 MET A CA 1
ATOM 2189 C C . MET A 1 279 ? 8.195 11.654 -10.178 1.00 89.56 279 MET A C 1
ATOM 2191 O O . MET A 1 279 ? 7.545 12.705 -10.111 1.00 89.56 279 MET A O 1
ATOM 2195 N N . ARG A 1 280 ? 9.429 11.555 -9.664 1.00 85.62 280 ARG A N 1
ATOM 2196 C CA . ARG A 1 280 ? 10.041 12.575 -8.791 1.00 85.62 280 ARG A CA 1
ATOM 2197 C C . ARG A 1 280 ? 10.054 13.990 -9.364 1.00 85.62 280 ARG A C 1
ATOM 2199 O O . ARG A 1 280 ? 10.038 14.955 -8.613 1.00 85.62 280 ARG A O 1
ATOM 2206 N N . PHE A 1 281 ? 10.028 14.137 -10.688 1.00 83.81 281 PHE A N 1
ATOM 2207 C CA . PHE A 1 281 ? 9.991 15.443 -11.355 1.00 83.81 281 PHE A CA 1
ATOM 2208 C C . PHE A 1 281 ? 8.589 15.895 -11.779 1.00 83.81 281 PHE A C 1
ATOM 2210 O O . PHE A 1 281 ? 8.456 16.965 -12.367 1.00 83.81 281 PHE A O 1
ATOM 2217 N N . ALA A 1 282 ? 7.544 15.100 -11.533 1.00 85.00 282 ALA A N 1
ATOM 2218 C CA . ALA A 1 282 ? 6.167 15.358 -11.959 1.00 85.00 282 ALA A CA 1
ATOM 2219 C C . ALA A 1 282 ? 5.172 15.548 -10.800 1.00 85.00 282 ALA A C 1
ATOM 2221 O O . ALA A 1 282 ? 4.067 16.021 -11.052 1.00 85.00 282 ALA A O 1
ATOM 2222 N N . PHE A 1 283 ? 5.536 15.232 -9.551 1.00 83.75 283 PHE A N 1
ATOM 2223 C CA . PHE A 1 283 ? 4.602 15.153 -8.412 1.00 83.75 283 PHE A CA 1
ATOM 2224 C C . PHE A 1 283 ? 3.816 16.430 -8.079 1.00 83.75 283 PHE A C 1
ATOM 2226 O O . PHE A 1 283 ? 2.754 16.352 -7.468 1.00 83.75 283 PHE A O 1
ATOM 2233 N N . GLN A 1 284 ? 4.304 17.605 -8.485 1.00 83.75 284 GLN A N 1
ATOM 2234 C CA . GLN A 1 284 ? 3.596 18.879 -8.296 1.00 83.75 284 GLN A CA 1
ATOM 2235 C C . GLN A 1 284 ? 2.697 19.259 -9.488 1.00 83.75 284 GLN A C 1
ATOM 2237 O O . GLN A 1 284 ? 1.940 20.224 -9.411 1.00 83.75 284 GLN A O 1
ATOM 2242 N N . ASN A 1 285 ? 2.756 18.518 -10.598 1.00 87.44 285 ASN A N 1
ATOM 2243 C CA . ASN A 1 285 ? 2.027 18.806 -11.829 1.00 87.44 285 ASN A CA 1
ATOM 2244 C C . ASN A 1 285 ? 1.005 17.697 -12.119 1.00 87.44 285 ASN A C 1
ATOM 2246 O O . ASN A 1 285 ? 1.324 16.664 -12.710 1.00 87.44 285 ASN A O 1
ATOM 2250 N N . SER A 1 286 ? -0.252 17.938 -11.740 1.00 90.44 286 SER A N 1
ATOM 2251 C CA . SER A 1 286 ? -1.347 16.968 -11.879 1.00 90.44 286 SER A CA 1
ATOM 2252 C C . SER A 1 286 ? -1.572 16.494 -13.319 1.00 90.44 286 SER A C 1
ATOM 2254 O O . SER A 1 286 ? -1.872 15.320 -13.527 1.00 90.44 286 SER A O 1
ATOM 2256 N N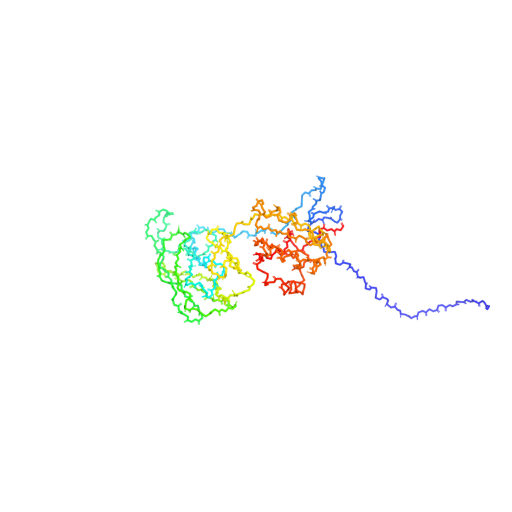 . THR A 1 287 ? -1.370 17.360 -14.316 1.00 91.81 287 THR A N 1
ATOM 2257 C CA . THR A 1 287 ? -1.460 16.997 -15.740 1.00 91.81 287 THR A CA 1
ATOM 2258 C C . THR A 1 287 ? -0.352 16.027 -16.150 1.00 91.81 287 THR A C 1
ATOM 2260 O O . THR A 1 287 ? -0.593 15.081 -16.904 1.00 91.81 287 THR A O 1
ATOM 2263 N N . ARG A 1 288 ? 0.876 16.219 -15.652 1.00 88.81 288 ARG A N 1
ATOM 2264 C CA . ARG A 1 288 ? 1.985 15.290 -15.925 1.00 88.81 288 ARG A CA 1
ATOM 2265 C C . ARG A 1 288 ? 1.773 13.954 -15.220 1.00 88.81 288 ARG A C 1
ATOM 2267 O O . ARG A 1 288 ? 1.997 12.922 -15.848 1.00 88.81 288 ARG A O 1
ATOM 2274 N N . ILE A 1 289 ? 1.286 13.964 -13.978 1.00 90.81 289 ILE A N 1
ATOM 2275 C CA . ILE A 1 289 ? 0.926 12.736 -13.250 1.00 90.81 289 ILE A CA 1
ATOM 2276 C C . ILE A 1 289 ? -0.138 11.959 -14.021 1.00 90.81 289 ILE A C 1
ATOM 2278 O O . ILE A 1 289 ? 0.061 10.782 -14.306 1.00 90.81 289 ILE A O 1
ATOM 2282 N N . SER A 1 290 ? -1.245 12.601 -14.403 1.00 93.81 290 SER A N 1
ATOM 2283 C CA . SER A 1 290 ? -2.341 11.913 -15.095 1.00 93.81 290 SER A CA 1
ATOM 2284 C C . SER A 1 290 ? -1.899 11.328 -16.437 1.00 93.81 290 SER A C 1
ATOM 2286 O O . SER A 1 290 ? -2.264 10.198 -16.756 1.00 93.81 290 SER A O 1
ATOM 2288 N N . THR A 1 291 ? -1.048 12.046 -17.177 1.00 92.31 291 THR A N 1
ATOM 2289 C CA . THR A 1 291 ? -0.452 11.562 -18.431 1.00 92.31 291 THR A CA 1
ATOM 2290 C C . THR A 1 291 ? 0.408 10.318 -18.201 1.00 92.31 291 THR A C 1
ATOM 2292 O O . THR A 1 291 ? 0.243 9.321 -18.898 1.00 92.31 291 THR A O 1
ATOM 2295 N N . GLN A 1 292 ? 1.298 10.334 -17.207 1.00 92.56 292 GLN A N 1
ATOM 2296 C CA . GLN A 1 292 ? 2.171 9.193 -16.915 1.00 92.56 292 GLN A CA 1
ATOM 2297 C C . GLN A 1 292 ? 1.394 7.993 -16.360 1.00 92.56 292 GLN A C 1
ATOM 2299 O O . GLN A 1 292 ? 1.629 6.861 -16.778 1.00 92.56 292 GLN A O 1
ATOM 2304 N N . VAL A 1 293 ? 0.416 8.224 -15.483 1.00 95.44 293 VAL A N 1
ATOM 2305 C CA . VAL A 1 293 ? -0.469 7.164 -14.979 1.00 95.44 293 VAL A CA 1
ATOM 2306 C C . VAL A 1 293 ? -1.231 6.515 -16.132 1.00 95.44 293 VAL A C 1
ATOM 2308 O O . VAL A 1 293 ? -1.294 5.291 -16.201 1.00 95.44 293 VAL A O 1
ATOM 2311 N N . ALA A 1 294 ? -1.770 7.302 -17.067 1.00 96.00 294 ALA A N 1
ATOM 2312 C CA . ALA A 1 294 ? -2.491 6.770 -18.221 1.00 96.00 294 ALA A CA 1
ATOM 2313 C C . ALA A 1 294 ? -1.618 5.874 -19.117 1.00 96.00 294 ALA A C 1
ATOM 2315 O O . ALA A 1 294 ? -2.135 4.908 -19.672 1.00 96.00 294 ALA A O 1
ATOM 2316 N N . LEU A 1 295 ? -0.317 6.164 -19.227 1.00 94.75 295 LEU A N 1
ATOM 2317 C CA . LEU A 1 295 ? 0.626 5.362 -20.009 1.00 94.75 295 LEU A CA 1
ATOM 2318 C C . LEU A 1 295 ? 0.957 4.021 -19.343 1.00 94.75 295 LEU A C 1
ATOM 2320 O O . LEU A 1 295 ? 1.057 3.009 -20.031 1.00 94.75 295 LEU A O 1
ATOM 2324 N N . TRP A 1 296 ? 1.135 4.006 -18.019 1.00 96.44 296 TRP A N 1
ATOM 2325 C CA . TRP A 1 296 ? 1.832 2.897 -17.354 1.00 96.44 296 TRP A CA 1
ATOM 2326 C C . TRP A 1 296 ? 0.997 2.100 -16.348 1.00 96.44 296 TRP A C 1
ATOM 2328 O O . TRP A 1 296 ? 1.424 1.022 -15.943 1.00 96.44 296 TRP A O 1
ATOM 2338 N N . LYS A 1 297 ? -0.198 2.564 -15.953 1.00 96.19 297 LYS A N 1
ATOM 2339 C CA . LYS A 1 297 ? -1.023 1.922 -14.901 1.00 96.19 297 LYS A CA 1
ATOM 2340 C C . LYS A 1 297 ? -1.417 0.466 -15.172 1.00 96.19 297 LYS A C 1
ATOM 2342 O O . LYS A 1 297 ? -1.835 -0.230 -14.253 1.00 96.19 297 LYS A O 1
ATOM 2347 N N . ASP A 1 298 ? -1.343 0.037 -16.428 1.00 97.12 298 ASP A N 1
ATOM 2348 C CA . ASP A 1 298 ? -1.733 -1.304 -16.864 1.00 97.12 298 ASP A CA 1
ATOM 2349 C C . ASP A 1 298 ? -0.509 -2.193 -17.160 1.00 97.12 298 ASP A C 1
ATOM 2351 O O . ASP A 1 298 ? -0.646 -3.249 -17.777 1.00 97.12 298 ASP A O 1
ATOM 2355 N N . ARG A 1 299 ? 0.687 -1.792 -16.701 1.00 98.00 299 ARG A N 1
ATOM 2356 C CA . ARG A 1 299 ? 1.911 -2.595 -16.784 1.00 98.00 299 ARG A CA 1
ATOM 2357 C C . ARG A 1 299 ? 1.863 -3.807 -15.836 1.00 98.00 299 ARG A C 1
ATOM 2359 O O . ARG A 1 299 ? 1.654 -3.616 -14.638 1.00 98.00 299 ARG A O 1
ATOM 2366 N N . PRO A 1 300 ? 2.088 -5.040 -16.333 1.00 98.00 300 PRO A N 1
ATOM 2367 C CA . PRO A 1 300 ? 2.153 -6.271 -15.535 1.00 98.00 300 PRO A CA 1
ATOM 2368 C C . PRO A 1 300 ? 3.124 -6.241 -14.354 1.00 98.00 300 PRO A C 1
ATOM 2370 O O . PRO A 1 300 ? 2.894 -6.907 -13.345 1.00 98.00 300 PRO A O 1
ATOM 2373 N N . THR A 1 301 ? 4.214 -5.490 -14.484 1.00 98.38 301 THR A N 1
ATOM 2374 C CA . THR A 1 301 ? 5.271 -5.402 -13.469 1.00 98.38 301 THR A CA 1
ATOM 2375 C C . THR A 1 301 ? 5.337 -4.044 -12.776 1.00 98.38 301 THR A C 1
ATOM 2377 O O . THR A 1 301 ? 6.328 -3.730 -12.122 1.00 98.38 301 THR A O 1
ATOM 2380 N N . LEU A 1 302 ? 4.292 -3.215 -12.858 1.00 98.38 302 LEU A N 1
ATOM 2381 C CA . LEU A 1 302 ? 4.209 -2.023 -12.012 1.00 98.38 302 LEU A CA 1
ATOM 2382 C C . LEU A 1 302 ? 3.970 -2.444 -10.555 1.00 98.38 302 LEU A C 1
ATOM 2384 O O . LEU A 1 302 ? 2.929 -3.018 -10.240 1.00 98.38 302 LEU A O 1
ATOM 2388 N N . LEU A 1 303 ? 4.914 -2.154 -9.662 1.00 98.00 303 LEU A N 1
ATOM 2389 C CA . LEU A 1 303 ? 4.782 -2.483 -8.237 1.00 98.00 303 LEU A CA 1
ATOM 2390 C C . LEU A 1 303 ? 4.312 -1.294 -7.404 1.00 98.00 303 LEU A C 1
ATOM 2392 O O . LEU A 1 303 ? 3.505 -1.451 -6.491 1.00 98.00 303 LEU A O 1
ATOM 2396 N N . SER A 1 304 ? 4.835 -0.105 -7.693 1.00 96.19 304 SER A N 1
ATOM 2397 C CA . SER A 1 304 ? 4.500 1.113 -6.963 1.00 96.19 304 SER A CA 1
ATOM 2398 C C . SER A 1 304 ? 4.764 2.350 -7.812 1.00 96.19 304 SER A C 1
ATOM 2400 O O . SER A 1 304 ? 5.543 2.317 -8.767 1.00 96.19 304 SER A O 1
ATOM 2402 N N . TRP A 1 305 ? 4.129 3.449 -7.422 1.00 95.56 305 TRP A N 1
ATOM 2403 C CA . TRP A 1 305 ? 4.395 4.783 -7.934 1.00 95.56 305 TRP A CA 1
ATOM 2404 C C . TRP A 1 305 ? 5.337 5.494 -6.961 1.00 95.56 305 TRP A C 1
ATOM 2406 O O . TRP A 1 305 ? 4.942 5.845 -5.849 1.00 95.56 305 TRP A O 1
ATOM 2416 N N . TYR A 1 306 ? 6.586 5.703 -7.365 1.00 93.00 306 TYR A N 1
ATOM 2417 C CA . TYR A 1 306 ? 7.564 6.444 -6.579 1.00 93.00 306 TYR A CA 1
ATOM 2418 C C . TYR A 1 306 ? 7.369 7.940 -6.844 1.00 93.00 306 TYR A C 1
ATOM 2420 O O . TYR A 1 306 ? 7.857 8.489 -7.830 1.00 93.00 306 TYR A O 1
ATOM 2428 N N . THR A 1 307 ? 6.538 8.586 -6.024 1.00 87.81 307 THR A N 1
ATOM 2429 C CA . THR A 1 307 ? 6.008 9.918 -6.340 1.00 87.81 307 THR A CA 1
ATOM 2430 C C . THR A 1 307 ? 7.046 11.024 -6.218 1.00 87.81 307 THR A C 1
ATOM 2432 O O . THR A 1 307 ? 7.085 11.894 -7.075 1.00 87.81 307 THR A O 1
ATOM 2435 N N . ALA A 1 308 ? 7.878 11.011 -5.182 1.00 82.19 308 ALA A N 1
ATOM 2436 C CA . ALA A 1 308 ? 8.881 12.040 -4.934 1.00 82.19 308 ALA A CA 1
ATOM 2437 C C . ALA A 1 308 ? 10.108 11.422 -4.261 1.00 82.19 308 ALA A C 1
ATOM 2439 O O . ALA A 1 308 ? 9.961 10.503 -3.457 1.00 82.19 308 ALA A O 1
ATOM 2440 N N . ASP A 1 309 ? 11.287 11.950 -4.589 1.00 79.44 309 ASP A N 1
ATOM 2441 C CA . ASP A 1 309 ? 12.553 11.611 -3.939 1.00 79.44 309 ASP A CA 1
ATOM 2442 C C . ASP A 1 309 ? 12.862 12.670 -2.881 1.00 79.44 309 ASP A C 1
ATOM 2444 O O . ASP A 1 309 ? 12.788 13.862 -3.181 1.00 79.44 309 ASP A O 1
ATOM 2448 N N . GLU A 1 310 ? 13.133 12.231 -1.652 1.00 75.38 310 GLU A N 1
ATOM 2449 C CA . GLU A 1 310 ? 13.482 13.085 -0.503 1.00 75.38 310 GLU A CA 1
ATOM 2450 C C . GLU A 1 310 ? 12.682 14.408 -0.391 1.00 75.38 310 GLU A C 1
ATOM 2452 O O . GLU A 1 310 ? 13.283 15.483 -0.293 1.00 75.38 310 GLU A O 1
ATOM 2457 N N . PRO A 1 311 ? 11.329 14.397 -0.405 1.00 64.75 311 PRO A N 1
ATOM 2458 C CA . PRO A 1 311 ? 10.548 15.622 -0.274 1.00 64.75 311 PRO A CA 1
ATOM 2459 C C . PRO A 1 311 ? 10.552 16.115 1.184 1.00 64.75 311 PRO A C 1
ATOM 2461 O O . PRO A 1 311 ? 9.535 16.065 1.876 1.00 64.75 311 PRO A O 1
ATOM 2464 N N . ASP A 1 312 ? 11.687 16.619 1.664 1.00 56.03 312 ASP A N 1
ATOM 2465 C CA . ASP A 1 312 ? 11.828 17.289 2.962 1.00 56.03 312 ASP A CA 1
ATOM 2466 C C . ASP A 1 312 ? 11.246 18.723 2.888 1.00 56.03 312 ASP A C 1
ATOM 2468 O O . ASP A 1 312 ? 11.926 19.721 3.129 1.00 56.03 312 ASP A O 1
ATOM 2472 N N . GLY A 1 313 ? 9.969 18.843 2.500 1.00 51.41 313 GLY A N 1
ATOM 2473 C CA . GLY A 1 313 ? 9.247 20.110 2.335 1.00 51.41 313 GLY A CA 1
ATOM 2474 C C . GLY A 1 313 ? 8.793 20.415 0.898 1.00 51.41 313 GLY A C 1
ATOM 2475 O O . GLY A 1 313 ? 8.741 19.551 0.029 1.00 51.41 313 GLY A O 1
ATOM 2476 N N . TYR A 1 314 ? 8.408 21.673 0.643 1.00 41.50 314 TYR A N 1
ATOM 2477 C CA . TYR A 1 314 ? 7.775 22.123 -0.616 1.00 41.50 314 TYR A CA 1
ATOM 2478 C C . TYR A 1 314 ? 8.751 22.292 -1.804 1.00 41.50 314 TYR A C 1
ATOM 2480 O O . TYR A 1 314 ? 8.330 22.679 -2.897 1.00 41.50 314 TYR A O 1
ATOM 2488 N N . VAL A 1 315 ? 10.049 22.035 -1.605 1.00 49.81 315 VAL A N 1
ATOM 2489 C CA . VAL A 1 315 ? 11.125 22.354 -2.557 1.00 49.81 315 VAL A CA 1
ATOM 2490 C C . VAL A 1 315 ? 11.928 21.122 -2.951 1.00 49.81 315 VAL A C 1
ATOM 2492 O O . VAL A 1 315 ? 12.641 20.555 -2.138 1.00 49.81 315 VAL A O 1
ATOM 2495 N N . SER A 1 316 ? 11.886 20.790 -4.243 1.00 47.78 316 SER A N 1
ATOM 2496 C CA . SER A 1 316 ? 12.857 19.921 -4.917 1.00 47.78 316 SER A CA 1
ATOM 2497 C C . SER A 1 316 ? 13.805 20.799 -5.741 1.00 47.78 316 SER A C 1
ATOM 2499 O O . SER A 1 316 ? 13.742 20.831 -6.970 1.00 47.78 316 SER A O 1
ATOM 2501 N N . THR A 1 317 ? 14.664 21.582 -5.085 1.00 49.47 317 THR A N 1
ATOM 2502 C CA . THR A 1 317 ? 15.765 22.285 -5.767 1.00 49.47 317 THR A CA 1
ATOM 2503 C C . THR A 1 317 ? 16.984 21.373 -5.785 1.00 49.47 317 THR A C 1
ATOM 2505 O O . THR A 1 317 ? 17.956 21.607 -5.073 1.00 49.47 317 THR A O 1
ATOM 2508 N N . LEU A 1 318 ? 16.895 20.283 -6.547 1.00 42.09 318 LEU A N 1
ATOM 2509 C CA . LEU A 1 318 ? 17.991 19.322 -6.666 1.00 42.09 318 LEU A CA 1
ATOM 2510 C C . LEU A 1 318 ? 19.160 19.887 -7.489 1.00 42.09 318 LEU A C 1
ATOM 2512 O O . LEU A 1 318 ? 20.288 19.472 -7.272 1.00 42.09 318 LEU A O 1
ATOM 2516 N N . PHE A 1 319 ? 18.934 20.884 -8.354 1.00 36.81 319 PHE A N 1
ATOM 2517 C CA . PHE A 1 319 ? 20.001 21.514 -9.133 1.00 36.81 319 PHE A CA 1
ATOM 2518 C C . PHE A 1 319 ? 19.678 22.988 -9.438 1.00 36.81 319 PHE A C 1
ATOM 2520 O O . PHE A 1 319 ? 18.740 23.294 -10.179 1.00 36.81 319 PHE A O 1
ATOM 2527 N N . ARG A 1 320 ? 20.457 23.910 -8.866 1.00 33.88 320 ARG A N 1
ATOM 2528 C CA . ARG A 1 320 ? 20.718 25.244 -9.426 1.00 33.88 320 ARG A CA 1
ATOM 2529 C C . ARG A 1 320 ? 22.206 25.527 -9.357 1.00 33.88 320 ARG A C 1
ATOM 2531 O O . ARG A 1 320 ? 22.802 25.185 -8.315 1.00 33.88 320 ARG A O 1
#

Sequence (320 aa):
MSFKLENMRQWLVAAVMLLTPNLVLAFNAPADVPTWCGKPYMSTNQALDPGGQFQFPTPSKDPLLYLTVQPRYTIFLESDEAGSFIVDASISYTFGEPLQNVNYQSPNHPGVSLDFKISNDENRVLLVSNSIPVNSTGNLFSFPLSAFTPRLAPYPITIRGTLNQQTFTSTTTLYILPSRTYGSAVKIDNLHGGLYVQNPHNNYEGWYAVFPVGYYADGGYVTPPNTSFTNLDTYAAQGFNTINIVPDGGLPDQSYPVSSLQTYWDHLDALNLFNLYDMRFAFQNSTRISTQVALWKDRPTLLSWYTADEPDGYVSTLFR

Secondary structure (DSSP, 8-state):
--------------------------SS--TTS-EETTEE-STTSPP--------PPPPPSS-EEEEEEEESBS-EETT--EEEEEEEEEEESSSSEE--S-----TT-TT-EEEEEEEETTT--EEEEEEEETT---EEEEEEGGGS---SSPEEEEEEEEETTEEEEEEEEE-EEPP-SSS-EEEEBTTT--EEEESGGGTT-S-EEE---EEEEEHHHHS-TT---HHHHHHHHTT--EEEEEPSSSSTT----HHHHHHHHHHHHHHTPEEEEE-TTTTT-HHHHHHHHHHHTT-TTEEEEE--SS--SS------

Organism: NCBI:txid354080